Protein AF-A0A7J7IZM2-F1 (afdb_monomer_lite)

Sequence (343 aa):
MNVTTILCVTYLHIIPIYTHTYTLYPYIHIFTHYSHIYPYLHTIPITYTHLHTIPIHTHTYTLFLYIQVAGRLKEFRDLVKEVVRSACRTALLEAGFTPDDYFYSESPVNNTSETPGGASSYYMQDMDMDIYGEAPDKMTYTEQANKRAHCKRLTCFIRLADYLIVNTMHVLAVNSVSTLLNYLTEQLQNTPSLAEIQEYNKVVFEERKKLDEDELEELRLKEEEEKKQKEAEKAALGEEEEEVLKLPPMFITEFVLDTAQLSFQPDEEEFQDKIAEVIKQFQDAVLSVENLVPDEYFDAFTRPIINNKFEEKVCGDGPQLSIMFDDDRHLQKIIHNIRVIIH

Organism: Bugula neritina (NCBI:txid10212)

Foldseek 3Di:
DDDDDDDDYYDDDDDDDDDDDDDDDDDDDDDDDDDDDDDDDPPDPPDPPPVVPVVVVVVVVLVVVLVVLLVVLVVVLVVLLVVLVVVLQVLQVVLVHHFPQVVPPDDDDPDDDDDDDDDDPPPPDPDDDDPPDDDDPADDPVRLVSLVVSLVVSLVVLLVSLVVLLVVLLVQLLVVLLVVLVVLVVVVVLDDDPVVVVVVVVCVVVVCVVDDPVRNVVVVVVVVVVVVVVVVVCVVDPDDDPPVCPDPDPDDWDWDDDPVDIAIVVGLVVVLVVVVVSSVSSVVSSQSNAGPSVDPSCCSRQFNQHRNDTDDRPDDRHDHSVVVCVPPPSSVVSNVSVSVSSD

pLDDT: mean 70.86, std 24.18, range [23.89, 97.25]

Radius of gyration: 35.89 Å; chains: 1; bounding box: 86×72×109 Å

Structure (mmCIF, N/CA/C/O backbone):
data_AF-A0A7J7IZM2-F1
#
_entry.id   AF-A0A7J7IZM2-F1
#
loop_
_atom_site.group_PDB
_atom_site.id
_atom_site.type_symbol
_atom_site.label_atom_id
_atom_site.label_alt_id
_atom_site.label_comp_id
_atom_site.label_asym_id
_atom_site.label_entity_id
_atom_site.label_seq_id
_atom_site.pdbx_PDB_ins_code
_atom_site.Cartn_x
_atom_site.Cartn_y
_atom_site.Cartn_z
_atom_site.occupancy
_atom_site.B_iso_or_equiv
_atom_site.auth_seq_id
_atom_site.auth_comp_id
_atom_site.auth_asym_id
_atom_site.auth_atom_id
_atom_site.pdbx_PDB_model_num
ATOM 1 N N . MET A 1 1 ? -54.661 54.269 0.486 1.00 32.94 1 MET A N 1
ATOM 2 C CA . MET A 1 1 ? -54.101 55.581 0.864 1.00 32.94 1 MET A CA 1
ATOM 3 C C . MET A 1 1 ? -52.723 55.349 1.439 1.00 32.94 1 MET A C 1
ATOM 5 O O . MET A 1 1 ? -52.623 54.601 2.395 1.00 32.94 1 MET A O 1
ATOM 9 N N . ASN A 1 2 ? -51.730 55.937 0.770 1.00 23.89 2 ASN A N 1
ATOM 10 C CA . ASN A 1 2 ? -50.452 56.456 1.259 1.00 23.89 2 ASN A CA 1
ATOM 11 C C . ASN A 1 2 ? -49.702 55.682 2.362 1.00 23.89 2 ASN A C 1
ATOM 13 O O . ASN A 1 2 ? -50.179 55.593 3.483 1.00 23.89 2 ASN A O 1
ATOM 17 N N . VAL A 1 3 ? -48.567 55.051 2.012 1.00 27.78 3 VAL A N 1
ATOM 18 C CA . VAL A 1 3 ? -47.190 55.635 2.038 1.00 27.78 3 VAL A CA 1
ATOM 19 C C . VAL A 1 3 ? -46.642 55.487 3.467 1.00 27.78 3 VAL A C 1
ATOM 21 O O . VAL A 1 3 ? -47.288 55.892 4.421 1.00 27.78 3 VAL A O 1
ATOM 24 N N . THR A 1 4 ? -45.516 54.818 3.726 1.00 32.41 4 THR A N 1
ATOM 25 C CA . THR A 1 4 ? -44.156 55.339 3.488 1.00 32.41 4 THR A CA 1
ATOM 26 C C . THR A 1 4 ? -43.157 54.168 3.657 1.00 32.41 4 THR A C 1
ATOM 28 O O . THR A 1 4 ? -43.216 53.501 4.682 1.00 32.41 4 THR A O 1
ATOM 31 N N . THR A 1 5 ? -42.464 53.688 2.611 1.00 31.91 5 THR A N 1
ATOM 32 C CA . THR A 1 5 ? -41.084 54.052 2.169 1.00 31.91 5 THR A CA 1
ATOM 33 C C . THR A 1 5 ? -40.015 53.656 3.205 1.00 31.91 5 THR A C 1
ATOM 35 O O . THR A 1 5 ? -40.089 54.098 4.342 1.00 31.91 5 THR A O 1
ATOM 38 N N . ILE A 1 6 ? -39.029 52.799 2.904 1.00 34.06 6 ILE A N 1
ATOM 39 C CA . ILE A 1 6 ? -37.723 53.098 2.257 1.00 34.06 6 ILE A CA 1
ATOM 40 C C . ILE A 1 6 ? -37.044 51.715 2.024 1.00 34.06 6 ILE A C 1
ATOM 42 O O . ILE A 1 6 ? -37.021 50.912 2.950 1.00 34.06 6 ILE A O 1
ATOM 46 N N . LEU A 1 7 ? -36.764 51.267 0.780 1.00 28.66 7 LEU A N 1
ATOM 47 C CA . LEU A 1 7 ? -35.519 51.478 -0.013 1.00 28.66 7 LEU A CA 1
ATOM 48 C C . LEU A 1 7 ? -34.270 50.983 0.763 1.00 28.66 7 LEU A C 1
ATOM 50 O O . LEU A 1 7 ? -34.135 51.281 1.932 1.00 28.66 7 LEU A O 1
ATOM 54 N N . CYS A 1 8 ? -33.263 50.272 0.261 1.00 26.11 8 CYS A N 1
ATOM 55 C CA . CYS A 1 8 ? -32.698 50.051 -1.066 1.00 26.11 8 CYS A CA 1
ATOM 56 C C . CYS A 1 8 ? -31.508 49.070 -0.824 1.00 26.11 8 CYS A C 1
ATOM 58 O O . CYS A 1 8 ? -30.835 49.198 0.190 1.00 26.11 8 CYS A O 1
ATOM 60 N N . VAL A 1 9 ? -31.265 48.065 -1.674 1.00 27.55 9 VAL A N 1
ATOM 61 C CA . VAL A 1 9 ? -30.104 48.016 -2.603 1.00 27.55 9 VAL A CA 1
ATOM 62 C C . VAL A 1 9 ? -28.801 47.356 -2.076 1.00 27.55 9 VAL A C 1
ATOM 64 O O . VAL A 1 9 ? -28.087 47.883 -1.238 1.00 27.55 9 VAL A O 1
ATOM 67 N N . THR A 1 10 ? -28.518 46.200 -2.704 1.00 28.88 10 THR A N 1
ATOM 68 C CA . THR A 1 10 ? -27.248 45.729 -3.321 1.00 28.88 10 THR A CA 1
ATOM 69 C C . THR A 1 10 ? -26.113 45.025 -2.553 1.00 28.88 10 THR A C 1
ATOM 71 O O . THR A 1 10 ? -25.498 45.585 -1.660 1.00 28.88 10 THR A O 1
ATOM 74 N N . TYR A 1 11 ? -25.752 43.874 -3.154 1.00 26.12 11 TYR A N 1
ATOM 75 C CA . TYR A 1 11 ? -24.424 43.367 -3.573 1.00 26.12 11 TYR A CA 1
ATOM 76 C C . TYR A 1 11 ? -23.447 42.659 -2.604 1.00 26.12 11 TYR A C 1
ATOM 78 O O . TYR A 1 11 ? -22.911 43.245 -1.676 1.00 26.12 11 TYR A O 1
ATOM 86 N N . LEU A 1 12 ? -23.176 41.390 -2.976 1.00 26.22 12 LEU A N 1
ATOM 87 C CA . LEU A 1 12 ? -21.903 40.633 -3.058 1.00 26.22 12 LEU A CA 1
ATOM 88 C C . LEU A 1 12 ? -20.671 41.143 -2.271 1.00 26.22 12 LEU A C 1
ATOM 90 O O . LEU A 1 12 ? -20.151 42.203 -2.601 1.00 26.22 12 LEU A O 1
ATOM 94 N N . HIS A 1 13 ? -20.081 40.303 -1.399 1.00 24.72 13 HIS A N 1
ATOM 95 C CA . HIS A 1 13 ? -18.942 39.383 -1.672 1.00 24.72 13 HIS A CA 1
ATOM 96 C C . HIS A 1 13 ? -18.218 38.927 -0.364 1.00 24.72 13 HIS A C 1
ATOM 98 O O . HIS A 1 13 ? -17.858 39.758 0.457 1.00 24.72 13 HIS A O 1
ATOM 104 N N . ILE A 1 14 ? -17.885 37.621 -0.294 1.00 25.28 14 ILE A N 1
ATOM 105 C CA . ILE A 1 14 ? -16.637 36.997 0.240 1.00 25.28 14 ILE A CA 1
ATOM 106 C C . ILE A 1 14 ? -16.433 36.704 1.759 1.00 25.28 14 ILE A C 1
ATOM 108 O O . ILE A 1 14 ? -16.256 37.593 2.580 1.00 25.28 14 ILE A O 1
ATOM 112 N N . ILE A 1 15 ? -16.256 35.385 2.001 1.00 24.78 15 ILE A N 1
ATOM 113 C CA . ILE A 1 15 ? -15.395 34.639 2.961 1.00 24.78 15 ILE A CA 1
ATOM 114 C C . ILE A 1 15 ? -15.991 34.138 4.301 1.00 24.78 15 ILE A C 1
ATOM 116 O O . ILE A 1 15 ? -16.799 34.822 4.921 1.00 24.78 15 ILE A O 1
ATOM 120 N N . PRO A 1 16 ? -15.649 32.884 4.702 1.00 36.50 16 PRO A N 1
ATOM 121 C CA . PRO A 1 16 ? -16.459 32.008 5.543 1.00 36.50 16 PRO A CA 1
ATOM 122 C C . PRO A 1 16 ? -15.988 32.012 6.996 1.00 36.50 16 PRO A C 1
ATOM 124 O O . PRO A 1 16 ? -14.790 32.063 7.265 1.00 36.50 16 PRO A O 1
ATOM 127 N N . ILE A 1 17 ? -16.915 31.884 7.943 1.00 24.88 17 ILE A N 1
ATOM 128 C CA . ILE A 1 17 ? -16.572 31.650 9.346 1.00 24.88 17 ILE A CA 1
ATOM 129 C C . ILE A 1 17 ? -17.589 30.675 9.936 1.00 24.88 17 ILE A C 1
ATOM 131 O O . ILE A 1 17 ? -18.794 30.900 9.869 1.00 24.88 17 ILE A O 1
ATOM 135 N N . TYR A 1 18 ? -17.044 29.577 10.464 1.00 30.75 18 TYR A N 1
ATOM 136 C CA . TYR A 1 18 ? -17.567 28.722 11.527 1.00 30.75 18 TYR A CA 1
ATOM 137 C C . TYR A 1 18 ? -18.833 29.244 12.221 1.00 30.75 18 TYR A C 1
ATOM 139 O O . TYR A 1 18 ? -18.812 30.302 12.848 1.00 30.75 18 TYR A O 1
ATOM 147 N N . THR A 1 19 ? -19.899 28.443 12.224 1.00 26.64 19 THR A N 1
ATOM 148 C CA . THR A 1 19 ? -21.069 28.699 13.073 1.00 26.64 19 THR A CA 1
ATOM 149 C C . THR A 1 19 ? -21.409 27.484 13.921 1.00 26.64 19 THR A C 1
ATOM 151 O O . THR A 1 19 ? -22.013 26.519 13.456 1.00 26.64 19 THR A O 1
ATOM 154 N N . HIS A 1 20 ? -21.030 27.600 15.195 1.00 29.73 20 HIS A N 1
ATOM 155 C CA . HIS A 1 20 ? -21.716 27.038 16.355 1.00 29.73 20 HIS A CA 1
ATOM 156 C C . HIS A 1 20 ? -23.238 27.178 16.181 1.00 29.73 20 HIS A C 1
ATOM 158 O O . HIS A 1 20 ? -23.732 28.289 15.982 1.00 29.73 20 HIS A O 1
ATOM 164 N N . THR A 1 21 ? -23.992 26.087 16.281 1.00 28.41 21 THR A N 1
ATOM 165 C CA . THR A 1 21 ? -25.460 26.132 16.290 1.00 28.41 21 THR A CA 1
ATOM 166 C C . THR A 1 21 ? -25.979 25.886 17.704 1.00 28.41 21 THR A C 1
ATOM 168 O O . THR A 1 21 ? -26.150 24.761 18.154 1.00 28.41 21 THR A O 1
ATOM 171 N N . TYR A 1 22 ? -26.247 26.984 18.414 1.00 32.47 22 TYR A N 1
ATOM 172 C CA . TYR A 1 22 ? -27.288 27.025 19.441 1.00 32.47 22 TYR A CA 1
ATOM 173 C C . TYR A 1 22 ? -28.640 27.082 18.722 1.00 32.47 22 TYR A C 1
ATOM 175 O O . TYR A 1 22 ? -28.839 27.964 17.888 1.00 32.47 22 TYR A O 1
ATOM 183 N N . THR A 1 23 ? -29.588 26.199 19.048 1.00 29.80 23 THR A N 1
ATOM 184 C C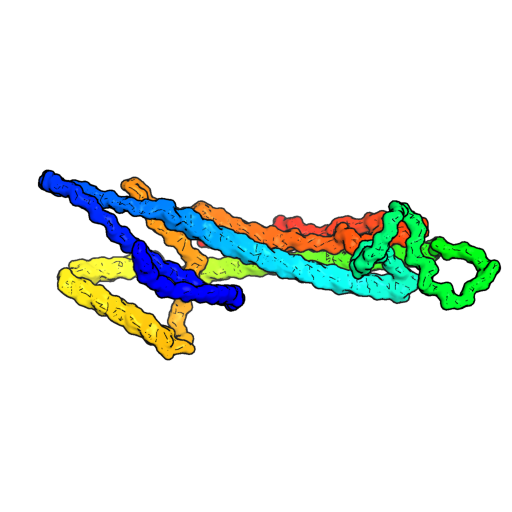A . THR A 1 23 ? -30.993 26.397 18.656 1.00 29.80 23 THR A CA 1
ATOM 185 C C . THR A 1 23 ? -31.940 26.174 19.835 1.00 29.80 23 THR A C 1
ATOM 187 O O . THR A 1 23 ? -31.991 25.114 20.450 1.00 29.80 23 THR A O 1
ATOM 190 N N . LEU A 1 24 ? -32.649 27.260 20.149 1.00 28.38 24 LEU A N 1
ATOM 191 C CA . LEU A 1 24 ? -33.770 27.408 21.073 1.00 28.38 24 LEU A CA 1
ATOM 192 C C . LEU A 1 24 ? -35.039 26.750 20.499 1.00 28.38 24 LEU A C 1
ATOM 194 O O . LEU A 1 24 ? -35.328 26.916 19.315 1.00 28.38 24 LEU A O 1
ATOM 198 N N . TYR A 1 25 ? -35.836 26.091 21.345 1.00 28.95 25 TYR A N 1
ATOM 199 C CA . TYR A 1 25 ? -37.168 25.569 21.001 1.00 28.95 25 TYR A CA 1
ATOM 200 C C . TYR A 1 25 ? -38.293 26.542 21.422 1.00 28.95 25 TYR A C 1
ATOM 202 O O . TYR A 1 25 ? -38.251 27.052 22.545 1.00 28.95 25 TYR A O 1
ATOM 210 N N . PRO A 1 26 ? -39.329 26.780 20.587 1.00 32.28 26 PRO A N 1
ATOM 211 C CA . PRO A 1 26 ? -40.528 27.515 20.983 1.00 32.28 26 PRO A CA 1
ATOM 212 C C . PRO A 1 26 ? -41.604 26.589 21.586 1.00 32.28 26 PRO A C 1
ATOM 214 O O . PRO A 1 26 ? -41.864 25.492 21.094 1.00 32.28 26 PRO A O 1
ATOM 217 N N . TYR A 1 27 ? -42.256 27.074 22.645 1.00 25.67 27 TYR A N 1
ATOM 218 C CA . TYR A 1 27 ? -43.413 26.478 23.321 1.00 25.67 27 TYR A CA 1
ATOM 219 C C . TYR A 1 27 ? -44.666 26.443 22.423 1.00 25.67 27 TYR A C 1
ATOM 221 O O . TYR A 1 27 ? -45.038 27.465 21.845 1.00 25.67 27 TYR A O 1
ATOM 229 N N . ILE A 1 28 ? -45.391 25.316 22.406 1.00 27.14 28 ILE A N 1
ATOM 230 C CA . ILE A 1 28 ? -46.800 25.242 21.977 1.00 27.14 28 ILE A CA 1
ATOM 231 C C . ILE A 1 28 ? -47.642 24.748 23.157 1.00 27.14 28 ILE A C 1
ATOM 233 O O . ILE A 1 28 ? -47.421 23.671 23.704 1.00 27.14 28 ILE A O 1
ATOM 237 N N . HIS A 1 29 ? -48.605 25.580 23.545 1.00 27.50 29 HIS A N 1
ATOM 238 C CA . HIS A 1 29 ? -49.563 25.374 24.626 1.00 27.50 29 HIS A CA 1
ATOM 239 C C . HIS A 1 29 ? -50.787 24.615 24.083 1.00 27.50 29 HIS A C 1
ATOM 241 O O . HIS A 1 29 ? -51.414 25.088 23.136 1.00 27.50 29 HIS A O 1
ATOM 247 N N . ILE A 1 30 ? -51.181 23.493 24.696 1.00 25.16 30 ILE A N 1
ATOM 248 C CA . ILE A 1 30 ? -52.516 22.902 24.495 1.00 25.16 30 ILE A CA 1
ATOM 249 C C . ILE A 1 30 ? -53.171 22.693 25.861 1.00 25.16 30 ILE A C 1
ATOM 251 O O . ILE A 1 30 ? -52.602 22.099 26.771 1.00 25.16 30 ILE A O 1
ATOM 255 N N . PHE A 1 31 ? -54.368 23.258 25.986 1.00 25.16 31 PHE A N 1
ATOM 256 C CA . PHE A 1 31 ? -55.239 23.257 27.154 1.00 25.16 31 PHE A CA 1
ATOM 257 C C . PHE A 1 31 ? -56.236 22.096 27.019 1.00 25.16 31 PHE A C 1
ATOM 259 O O . PHE A 1 31 ? -57.011 22.095 26.066 1.00 25.16 31 PHE A O 1
ATOM 266 N N . THR A 1 32 ? -56.290 21.165 27.977 1.00 26.70 32 THR A N 1
ATOM 267 C CA . THR A 1 32 ? -57.487 20.337 28.223 1.00 26.70 32 THR A CA 1
ATOM 268 C C . THR A 1 32 ? -57.665 20.059 29.715 1.00 26.70 32 THR A C 1
ATOM 270 O O . THR A 1 32 ? -56.715 19.796 30.445 1.00 26.70 32 THR A O 1
ATOM 273 N N . HIS A 1 33 ? -58.918 20.175 30.143 1.00 25.33 33 HIS A N 1
ATOM 274 C CA . HIS A 1 33 ? -59.428 20.270 31.507 1.00 25.33 33 HIS A CA 1
ATOM 275 C C . HIS A 1 33 ? -59.560 18.888 32.197 1.00 25.33 33 HIS A C 1
ATOM 277 O O . HIS A 1 33 ? -60.082 17.961 31.592 1.00 25.33 33 HIS A O 1
ATOM 283 N N . TYR A 1 34 ? -59.198 18.828 33.487 1.00 25.80 34 TYR A N 1
ATOM 284 C CA . TYR A 1 34 ? -59.771 18.006 34.579 1.00 25.80 34 TYR A CA 1
ATOM 285 C C . TYR A 1 34 ? -59.810 16.455 34.502 1.00 25.80 34 TYR A C 1
ATOM 287 O O . TYR A 1 34 ? -60.679 15.879 33.854 1.00 25.80 34 TYR A O 1
ATOM 295 N N . SER A 1 35 ? -59.038 15.793 35.384 1.00 24.81 35 SER A N 1
ATOM 296 C CA . SER A 1 35 ? -59.505 15.026 36.579 1.00 24.81 35 SER A CA 1
ATOM 297 C C . SER A 1 35 ? -58.632 13.793 36.886 1.00 24.81 35 SER A C 1
ATOM 299 O O . SER A 1 35 ? -58.631 12.836 36.127 1.00 24.81 35 SER A O 1
ATOM 301 N N . HIS A 1 36 ? -57.949 13.836 38.039 1.00 29.25 36 HIS A N 1
ATOM 302 C CA . HIS A 1 36 ? -57.545 12.738 38.940 1.00 29.25 36 HIS A CA 1
ATOM 303 C C . HIS A 1 36 ? -57.239 11.328 38.379 1.00 29.25 36 HIS A C 1
ATOM 305 O O . HIS A 1 36 ? -58.153 10.606 37.999 1.00 29.25 36 HIS A O 1
ATOM 311 N N . ILE A 1 37 ? -55.976 10.891 38.535 1.00 27.28 37 ILE A N 1
ATOM 312 C CA . ILE A 1 37 ? -55.497 9.685 39.266 1.00 27.28 37 ILE A CA 1
ATOM 313 C C . ILE A 1 37 ? -54.040 9.396 38.827 1.00 27.28 37 ILE A C 1
ATOM 315 O O . ILE A 1 37 ? -53.774 9.097 37.669 1.00 27.28 37 ILE A O 1
ATOM 319 N N . TYR A 1 38 ? -53.088 9.501 39.763 1.00 27.34 38 TYR A N 1
ATOM 320 C CA . TYR A 1 38 ? -51.755 8.871 39.681 1.00 27.34 38 TYR A CA 1
ATOM 321 C C . TYR A 1 38 ? -51.926 7.335 39.776 1.00 27.34 38 TYR A C 1
ATOM 323 O O . TYR A 1 38 ? -52.845 6.931 40.490 1.00 27.34 38 TYR A O 1
ATOM 331 N N . PRO A 1 39 ? -51.059 6.465 39.199 1.00 37.75 39 PRO A N 1
ATOM 332 C CA . PRO A 1 39 ? -49.606 6.630 39.307 1.00 37.75 39 PRO A CA 1
ATOM 333 C C . PRO A 1 39 ? -48.728 6.067 38.149 1.00 37.75 39 PRO A C 1
ATOM 335 O O . PRO A 1 39 ? -49.183 5.324 37.293 1.00 37.75 39 PRO A O 1
ATOM 338 N N . TYR A 1 40 ? -47.438 6.431 38.169 1.00 32.31 40 TYR A N 1
ATOM 339 C CA . TYR A 1 40 ? -46.284 5.765 37.531 1.00 32.31 40 TYR A CA 1
ATOM 340 C C . TYR A 1 40 ? -46.422 5.210 36.097 1.00 32.31 40 TYR A C 1
ATOM 342 O O . TYR A 1 40 ? -46.708 4.034 35.905 1.00 32.31 40 TYR A O 1
ATOM 350 N N . LEU A 1 41 ? -46.017 6.009 35.105 1.00 25.84 41 LEU A N 1
ATOM 351 C CA . LEU A 1 41 ? -45.196 5.529 33.983 1.00 25.84 41 LEU A CA 1
ATOM 352 C C . LEU A 1 41 ? -44.519 6.741 33.328 1.00 25.84 41 LEU A C 1
ATOM 354 O O . LEU A 1 41 ? -45.086 7.409 32.462 1.00 25.84 41 LEU A O 1
ATOM 358 N N . HIS A 1 42 ? -43.314 7.080 33.790 1.00 26.58 42 HIS A N 1
ATOM 359 C CA . HIS A 1 42 ? -42.485 8.061 33.099 1.00 26.58 42 HIS A CA 1
ATOM 360 C C . HIS A 1 42 ? -41.935 7.381 31.843 1.00 26.58 42 HIS A C 1
ATOM 362 O O . HIS A 1 42 ? -40.858 6.795 31.840 1.00 26.58 42 HIS A O 1
ATOM 368 N N . THR A 1 43 ? -42.741 7.393 30.787 1.00 29.52 43 THR A N 1
ATOM 369 C CA . THR A 1 43 ? -42.329 6.987 29.446 1.00 29.52 43 THR A CA 1
ATOM 370 C C . THR A 1 43 ? -41.312 8.024 28.981 1.00 29.52 43 THR A C 1
ATOM 372 O O . THR A 1 43 ? -41.684 9.129 28.593 1.00 29.52 43 THR A O 1
ATOM 375 N N . ILE A 1 44 ? -40.022 7.717 29.118 1.00 29.03 44 ILE A N 1
ATOM 376 C CA . ILE A 1 44 ? -38.940 8.498 28.518 1.00 29.03 44 ILE A CA 1
ATOM 377 C C . ILE A 1 44 ? -38.960 8.162 27.021 1.00 29.03 44 ILE A C 1
ATOM 379 O O . ILE A 1 44 ? -38.732 7.003 26.671 1.00 29.03 44 ILE A O 1
ATOM 383 N N . PRO A 1 45 ? -39.238 9.117 26.117 1.00 31.23 45 PRO A N 1
ATOM 384 C CA . PRO A 1 45 ? -38.969 8.903 24.710 1.00 31.23 45 PRO A CA 1
ATOM 385 C C . PRO A 1 45 ? -37.453 9.019 24.548 1.00 31.23 45 PRO A C 1
ATOM 387 O O . PRO A 1 45 ? -36.909 10.119 24.474 1.00 31.23 45 PRO A O 1
ATOM 390 N N . ILE A 1 46 ? -36.757 7.881 24.567 1.00 35.62 46 ILE A N 1
ATOM 391 C CA . ILE A 1 46 ? -35.344 7.838 24.199 1.00 35.62 46 ILE A CA 1
ATOM 392 C C . ILE A 1 46 ? -35.275 8.265 22.736 1.00 35.62 46 ILE A C 1
ATOM 394 O O . ILE A 1 46 ? -35.857 7.658 21.837 1.00 35.62 46 ILE A O 1
ATOM 398 N N . THR A 1 47 ? -34.598 9.382 22.536 1.00 35.78 47 THR A N 1
ATOM 399 C CA . THR A 1 47 ? -34.230 9.985 21.266 1.00 35.78 47 THR A CA 1
ATOM 400 C C . THR A 1 47 ? -33.506 8.969 20.384 1.00 35.78 47 THR A C 1
ATOM 402 O O . THR A 1 47 ? -32.287 8.831 20.440 1.00 35.78 47 THR A O 1
ATOM 405 N N . TYR A 1 48 ? -34.260 8.290 19.521 1.00 37.34 48 TYR A N 1
ATOM 406 C CA . TYR A 1 48 ? -33.765 7.334 18.520 1.00 37.34 48 TYR A CA 1
ATOM 407 C C . TYR A 1 48 ? -32.910 7.991 17.411 1.00 37.34 48 TYR A C 1
ATOM 409 O O . TYR A 1 48 ? -32.463 7.342 16.473 1.00 37.34 48 TYR A O 1
ATOM 417 N N . THR A 1 49 ? -32.663 9.300 17.490 1.00 38.16 49 THR A N 1
ATOM 418 C CA . THR A 1 49 ? -31.982 10.084 16.450 1.00 38.16 49 THR A CA 1
ATOM 419 C C . THR A 1 49 ? -30.503 10.358 16.736 1.00 38.16 49 THR A C 1
ATOM 421 O O . THR A 1 49 ? -29.809 10.850 15.851 1.00 38.16 49 THR A O 1
ATOM 424 N N . HIS A 1 50 ? -29.990 10.036 17.931 1.00 35.12 50 HIS A N 1
ATOM 425 C CA . HIS A 1 50 ? -28.573 10.262 18.268 1.00 35.12 50 HIS A CA 1
ATOM 426 C C . HIS A 1 50 ? -27.679 9.034 17.995 1.00 35.12 50 HIS A C 1
ATOM 428 O O . HIS A 1 50 ? -26.498 9.191 17.691 1.00 35.12 50 HIS A O 1
ATOM 434 N N . LEU A 1 51 ? -28.261 7.827 17.999 1.00 42.41 51 LEU A N 1
ATOM 435 C CA . LEU A 1 51 ? -27.554 6.554 17.790 1.00 42.41 51 LEU A CA 1
ATOM 436 C C . LEU A 1 51 ? -27.067 6.330 16.357 1.00 42.41 51 LEU A C 1
ATOM 438 O O . LEU A 1 51 ? -26.074 5.647 16.162 1.00 42.41 51 LEU A O 1
ATOM 442 N N . HIS A 1 52 ? -27.724 6.904 15.348 1.00 36.31 52 HIS A N 1
ATOM 443 C CA . HIS A 1 52 ? -27.283 6.724 13.961 1.00 36.31 52 HIS A CA 1
ATOM 444 C C . HIS A 1 52 ? -26.181 7.706 13.546 1.00 36.31 52 HIS A C 1
ATOM 446 O O . HIS A 1 52 ? -25.461 7.438 12.593 1.00 36.31 52 HIS A O 1
ATOM 452 N N . THR A 1 53 ? -26.016 8.826 14.253 1.00 33.47 53 THR A N 1
ATOM 453 C CA . THR A 1 53 ? -25.116 9.914 13.832 1.00 33.47 53 THR A CA 1
ATOM 454 C C . THR A 1 53 ? -23.678 9.715 14.329 1.00 33.47 53 THR A C 1
ATOM 456 O O . THR A 1 53 ? -22.734 10.036 13.610 1.00 33.47 53 THR A O 1
ATOM 459 N N . ILE A 1 54 ? -23.490 9.123 15.513 1.00 42.94 54 ILE A N 1
ATOM 460 C CA . ILE A 1 54 ? -22.168 8.822 16.096 1.00 42.94 54 ILE A CA 1
ATOM 461 C C . ILE A 1 54 ? -21.397 7.718 15.334 1.00 42.94 54 ILE A C 1
ATOM 463 O O . ILE A 1 54 ? -20.240 7.970 14.986 1.00 42.94 54 ILE A O 1
ATOM 467 N N . PRO A 1 55 ? -21.977 6.542 14.997 1.00 43.69 55 PRO A N 1
ATOM 468 C CA . PRO A 1 55 ? -21.239 5.483 14.299 1.00 43.69 55 PRO A CA 1
ATOM 469 C C . PRO A 1 55 ? -20.838 5.890 12.877 1.00 43.69 55 PRO A C 1
ATOM 471 O O . PRO A 1 55 ? -19.781 5.490 12.388 1.00 43.69 55 PRO A O 1
ATOM 474 N N . ILE A 1 56 ? -21.637 6.743 12.224 1.00 42.06 56 ILE A N 1
ATOM 475 C CA . ILE A 1 56 ? -21.287 7.317 10.920 1.00 42.06 56 ILE A CA 1
ATOM 476 C C . ILE A 1 56 ? -20.066 8.225 11.068 1.00 42.06 56 ILE A C 1
ATOM 478 O O . ILE A 1 56 ? -19.148 8.136 10.264 1.00 42.06 56 ILE A O 1
ATOM 482 N N . HIS A 1 57 ? -20.006 9.048 12.116 1.00 47.62 57 HIS A N 1
ATOM 483 C CA . HIS A 1 57 ? -18.910 9.989 12.327 1.00 47.62 57 HIS A CA 1
ATOM 484 C C . HIS A 1 57 ? -17.569 9.271 12.576 1.00 47.62 57 HIS A C 1
ATOM 486 O O . HIS A 1 57 ? -16.561 9.600 11.946 1.00 47.62 57 HIS A O 1
ATOM 492 N N . THR A 1 58 ? -17.556 8.216 13.401 1.00 50.25 58 THR A N 1
ATOM 493 C CA . THR A 1 58 ? -16.349 7.403 13.640 1.00 50.25 58 THR A CA 1
ATOM 494 C C . THR A 1 58 ? -15.889 6.665 12.385 1.00 50.25 58 THR A C 1
ATOM 496 O O . THR A 1 58 ? -14.698 6.675 12.086 1.00 50.25 58 THR A O 1
ATOM 499 N N . HIS A 1 59 ? -16.822 6.104 11.604 1.00 53.62 59 HIS A N 1
ATOM 500 C CA . HIS A 1 59 ? -16.508 5.411 10.352 1.00 53.62 59 HIS A CA 1
ATOM 501 C C . HIS A 1 59 ? -16.050 6.379 9.246 1.00 53.62 59 HIS A C 1
ATOM 503 O O . HIS A 1 59 ? -15.196 6.043 8.423 1.00 53.62 59 HIS A O 1
ATOM 509 N N . THR A 1 60 ? -16.586 7.604 9.217 1.00 56.78 60 THR A N 1
ATOM 510 C CA . THR A 1 60 ? -16.121 8.642 8.287 1.00 56.78 60 THR A CA 1
ATOM 511 C C . THR A 1 60 ? -14.712 9.114 8.616 1.00 56.78 60 THR A C 1
ATOM 513 O O . THR A 1 60 ? -13.951 9.390 7.693 1.00 56.78 60 THR A O 1
ATOM 516 N N . TYR A 1 61 ? -14.326 9.159 9.896 1.00 61.00 61 TYR A N 1
ATOM 517 C CA . TYR A 1 61 ? -12.971 9.542 10.287 1.00 61.00 61 TYR A CA 1
ATOM 518 C C . TYR A 1 61 ? -11.931 8.473 9.972 1.00 61.00 61 TYR A C 1
ATOM 520 O O . TYR A 1 61 ? -10.882 8.812 9.426 1.00 61.00 61 TYR A O 1
ATOM 528 N N . THR A 1 62 ? -12.207 7.199 10.259 1.00 62.72 62 THR A N 1
ATOM 529 C CA . THR A 1 62 ? -11.308 6.097 9.878 1.00 62.72 62 THR A CA 1
ATOM 530 C C . THR A 1 62 ? -11.145 6.018 8.363 1.00 62.72 62 THR A C 1
ATOM 532 O O . THR A 1 62 ? -10.018 5.958 7.873 1.00 62.72 62 THR A O 1
ATOM 535 N N . LEU A 1 63 ? -12.240 6.146 7.606 1.00 65.56 63 LEU A N 1
ATOM 536 C CA . LEU A 1 63 ? -12.189 6.187 6.143 1.00 65.56 63 LEU A CA 1
ATOM 537 C C . LEU A 1 63 ? -11.410 7.404 5.616 1.00 65.56 63 LEU A C 1
ATOM 539 O O . LEU A 1 63 ? -10.623 7.279 4.679 1.00 65.56 63 LEU A O 1
ATOM 543 N N . PHE A 1 64 ? -11.599 8.581 6.215 1.00 72.12 64 PHE A N 1
ATOM 544 C CA . PHE A 1 64 ? -10.871 9.792 5.835 1.00 72.12 64 PHE A CA 1
ATOM 545 C C . PHE A 1 64 ? -9.362 9.649 6.071 1.00 72.12 64 PHE A C 1
ATOM 547 O O . PHE A 1 64 ? -8.570 9.966 5.181 1.00 72.12 64 PHE A O 1
ATOM 554 N N . LEU A 1 65 ? -8.960 9.124 7.233 1.00 72.31 65 LEU A N 1
ATOM 555 C CA . LEU A 1 65 ? -7.554 8.867 7.549 1.00 72.31 65 LEU A CA 1
ATOM 556 C C . LEU A 1 65 ? -6.942 7.837 6.594 1.00 72.31 65 LEU A C 1
ATOM 558 O O . LEU A 1 65 ? -5.839 8.057 6.095 1.00 72.31 65 LEU A O 1
ATOM 562 N N . TYR A 1 66 ? -7.672 6.765 6.277 1.00 77.25 66 TYR A N 1
ATOM 563 C CA . TYR A 1 66 ? -7.247 5.777 5.286 1.00 77.25 66 TYR A CA 1
ATOM 564 C C . TYR A 1 66 ? -6.984 6.420 3.917 1.00 77.25 66 TYR A C 1
ATOM 566 O O . TYR A 1 66 ? -5.907 6.246 3.346 1.00 77.25 66 TYR A O 1
ATOM 574 N N . ILE A 1 67 ? -7.926 7.226 3.412 1.00 79.00 67 ILE A N 1
ATOM 575 C CA . ILE A 1 67 ? -7.785 7.929 2.126 1.00 79.00 67 ILE A CA 1
ATOM 576 C C . ILE A 1 67 ? -6.578 8.872 2.150 1.00 79.00 67 ILE A C 1
ATOM 578 O O . ILE A 1 67 ? -5.821 8.934 1.180 1.00 79.00 67 ILE A O 1
ATOM 582 N N . GLN A 1 68 ? -6.371 9.590 3.254 1.00 85.38 68 GLN A N 1
ATOM 583 C CA . GLN A 1 68 ? -5.236 10.492 3.405 1.00 85.38 68 GLN A CA 1
ATOM 584 C C . GLN A 1 68 ? -3.901 9.736 3.348 1.00 85.38 68 GLN A C 1
ATOM 586 O O . GLN A 1 68 ? -2.991 10.160 2.633 1.00 85.38 68 GLN A O 1
ATOM 591 N N . VAL A 1 69 ? -3.777 8.618 4.069 1.00 87.81 69 VAL A N 1
ATOM 592 C CA . VAL A 1 69 ? -2.557 7.796 4.076 1.00 87.81 69 VAL A CA 1
ATOM 593 C C . VAL A 1 69 ? -2.313 7.174 2.703 1.00 87.81 69 VAL A C 1
ATOM 595 O O . VAL A 1 69 ? -1.210 7.301 2.173 1.00 87.81 69 VAL A O 1
ATOM 598 N N . ALA A 1 70 ? -3.336 6.586 2.080 1.00 88.88 70 ALA A N 1
ATOM 599 C CA . ALA A 1 70 ? -3.238 6.040 0.727 1.00 88.88 70 ALA A CA 1
ATOM 600 C C . ALA A 1 70 ? -2.817 7.115 -0.294 1.00 88.88 70 ALA A C 1
ATOM 602 O O . ALA A 1 70 ? -1.980 6.863 -1.160 1.00 88.88 70 ALA A O 1
ATOM 603 N N . GLY A 1 71 ? -3.317 8.348 -0.149 1.00 90.06 71 GLY A N 1
ATOM 604 C CA . GLY A 1 71 ? -2.887 9.496 -0.949 1.00 90.06 71 GLY A CA 1
ATOM 605 C C . GLY A 1 71 ? -1.393 9.800 -0.806 1.00 90.06 71 GLY A C 1
ATOM 606 O O . GLY A 1 71 ? -0.700 9.961 -1.808 1.00 90.06 71 GLY A O 1
ATOM 607 N N . ARG A 1 72 ? -0.861 9.799 0.423 1.00 93.75 72 ARG A N 1
ATOM 608 C CA . ARG A 1 72 ? 0.579 9.996 0.677 1.00 93.75 72 ARG A CA 1
ATOM 609 C C . ARG A 1 72 ? 1.441 8.863 0.129 1.00 93.75 72 ARG A C 1
ATOM 611 O O . ARG A 1 72 ? 2.530 9.116 -0.379 1.00 93.75 72 ARG A O 1
ATOM 618 N N . LEU A 1 73 ? 0.966 7.624 0.213 1.00 94.62 73 LEU A N 1
ATOM 619 C CA . LEU A 1 73 ? 1.660 6.470 -0.361 1.00 94.62 73 LEU A CA 1
ATOM 620 C C . LEU A 1 73 ? 1.682 6.524 -1.892 1.00 94.62 73 LEU A C 1
ATOM 622 O O . LEU A 1 73 ? 2.692 6.180 -2.508 1.00 94.62 73 LEU A O 1
ATOM 626 N N . LYS A 1 74 ? 0.612 7.034 -2.508 1.00 93.81 74 LYS A N 1
ATOM 627 C CA . LYS A 1 74 ? 0.582 7.316 -3.943 1.00 93.81 74 LYS A CA 1
ATOM 628 C C . LYS A 1 74 ? 1.582 8.409 -4.329 1.00 93.81 74 LYS A C 1
ATOM 630 O O . LYS A 1 74 ? 2.371 8.190 -5.241 1.00 93.81 74 LYS A O 1
ATOM 635 N N . GLU A 1 75 ? 1.611 9.531 -3.603 1.00 95.50 75 GLU A N 1
ATOM 636 C CA . GLU A 1 75 ? 2.620 10.590 -3.795 1.00 95.50 75 GLU A CA 1
ATOM 637 C C . GLU A 1 75 ? 4.047 10.025 -3.689 1.00 95.50 75 GLU A C 1
ATOM 639 O O . GLU A 1 75 ? 4.899 10.309 -4.530 1.00 95.50 75 GLU A O 1
ATOM 644 N N . PHE A 1 76 ? 4.303 9.176 -2.688 1.00 96.50 76 PHE A N 1
ATOM 645 C CA . PHE A 1 76 ? 5.576 8.472 -2.541 1.00 96.50 76 PHE A CA 1
ATOM 646 C C . PHE A 1 76 ? 5.907 7.626 -3.778 1.00 96.50 76 PHE A C 1
ATOM 648 O O . PHE A 1 76 ? 7.013 7.737 -4.311 1.00 96.50 76 PHE A O 1
ATOM 655 N N . ARG A 1 77 ? 4.960 6.818 -4.270 1.00 95.56 77 ARG A N 1
ATOM 656 C CA . ARG A 1 77 ? 5.157 5.998 -5.474 1.00 95.56 77 ARG A CA 1
ATOM 657 C C . ARG A 1 77 ? 5.474 6.860 -6.693 1.00 95.56 77 ARG A C 1
ATOM 659 O O . ARG A 1 77 ? 6.404 6.534 -7.427 1.00 95.56 77 ARG A O 1
ATOM 666 N N . ASP A 1 78 ? 4.747 7.953 -6.896 1.00 95.38 78 ASP A N 1
ATOM 667 C CA . ASP A 1 78 ? 4.941 8.853 -8.036 1.00 95.38 78 ASP A CA 1
ATOM 668 C C . ASP A 1 78 ? 6.321 9.537 -7.997 1.00 95.38 78 ASP A C 1
ATOM 670 O O . ASP A 1 78 ? 6.995 9.645 -9.024 1.00 95.38 78 ASP A O 1
ATOM 674 N N . LEU A 1 79 ? 6.812 9.898 -6.807 1.00 96.94 79 LEU A N 1
ATOM 675 C CA . LEU A 1 79 ? 8.180 10.396 -6.635 1.00 96.94 79 LEU A CA 1
ATOM 676 C C . LEU A 1 79 ? 9.226 9.335 -6.994 1.00 96.94 79 LEU A C 1
ATOM 678 O O . LEU A 1 79 ? 10.182 9.627 -7.716 1.00 96.94 79 LEU A O 1
ATOM 682 N N . VAL A 1 80 ? 9.052 8.094 -6.526 1.00 96.69 80 VAL A N 1
ATOM 683 C CA . VAL A 1 80 ? 9.971 7.000 -6.875 1.00 96.69 80 VAL A CA 1
ATOM 684 C C . VAL A 1 80 ? 9.930 6.723 -8.379 1.00 96.69 80 VAL A C 1
ATOM 686 O O . VAL A 1 80 ? 10.986 6.537 -8.987 1.00 96.69 80 VAL A O 1
ATOM 689 N N . LYS A 1 81 ? 8.744 6.764 -9.002 1.00 95.06 81 LYS A N 1
ATOM 690 C CA . LYS A 1 81 ? 8.585 6.615 -10.454 1.00 95.06 81 LYS A CA 1
ATOM 691 C C . LYS A 1 81 ? 9.451 7.603 -11.218 1.00 95.06 81 LYS A C 1
ATOM 693 O O . LYS A 1 81 ? 10.168 7.200 -12.135 1.00 95.06 81 LYS A O 1
ATOM 698 N N . GLU A 1 82 ? 9.401 8.870 -10.828 1.00 95.12 82 GLU A N 1
ATOM 699 C CA . GLU A 1 82 ? 10.143 9.922 -11.511 1.00 95.12 82 GLU A CA 1
ATOM 700 C C . GLU A 1 82 ? 11.657 9.777 -11.320 1.00 95.12 82 GLU A C 1
ATOM 702 O O . GLU A 1 82 ? 12.418 9.841 -12.287 1.00 95.12 82 GLU A O 1
ATOM 707 N N . VAL A 1 83 ? 12.105 9.468 -10.100 1.00 97.19 83 VAL A N 1
ATOM 708 C CA . VAL A 1 83 ? 13.529 9.233 -9.810 1.00 97.19 83 VAL A CA 1
ATOM 709 C C . VAL A 1 83 ? 14.073 8.048 -10.613 1.00 97.19 83 VAL A C 1
ATOM 711 O O . VAL A 1 83 ? 15.114 8.162 -11.266 1.00 97.19 83 VAL A O 1
ATOM 714 N N . VAL A 1 84 ? 13.367 6.911 -10.603 1.00 97.25 84 VAL A N 1
ATOM 715 C CA . VAL A 1 84 ? 13.791 5.697 -11.317 1.00 97.25 84 VAL A CA 1
ATOM 716 C C . VAL A 1 84 ? 13.780 5.930 -12.826 1.00 97.25 84 VAL A C 1
ATOM 718 O O . VAL A 1 84 ? 14.722 5.521 -13.510 1.00 97.25 84 VAL A O 1
ATOM 721 N N . ARG A 1 85 ? 12.765 6.622 -13.359 1.00 93.94 85 ARG A N 1
ATOM 722 C CA . ARG A 1 85 ? 12.704 6.958 -14.785 1.00 93.94 85 ARG A CA 1
ATOM 723 C C . ARG A 1 85 ? 13.847 7.867 -15.195 1.00 93.94 85 ARG A C 1
ATOM 725 O O . ARG A 1 85 ? 14.515 7.564 -16.179 1.00 93.94 85 ARG A O 1
ATOM 732 N N . SER A 1 86 ? 14.066 8.960 -14.472 1.00 94.88 86 SER A N 1
ATOM 733 C CA . SER A 1 86 ? 15.119 9.928 -14.781 1.00 94.88 86 SER A CA 1
ATOM 734 C C . SER A 1 86 ? 16.495 9.256 -14.807 1.00 94.88 86 SER A C 1
ATOM 736 O O . SER A 1 86 ? 17.264 9.432 -15.758 1.00 94.88 86 SER A O 1
ATOM 738 N N . ALA A 1 87 ? 16.763 8.371 -13.841 1.00 96.50 87 ALA A N 1
ATOM 739 C CA . ALA A 1 87 ? 17.970 7.550 -13.825 1.00 96.50 87 ALA A CA 1
ATOM 740 C C . ALA A 1 87 ? 18.065 6.613 -15.046 1.00 96.50 87 ALA A C 1
ATOM 742 O O . ALA A 1 87 ? 19.109 6.560 -15.698 1.00 96.50 87 ALA A O 1
ATOM 743 N N . CYS A 1 88 ? 16.983 5.907 -15.399 1.00 95.44 88 CYS A N 1
ATOM 744 C CA . CYS A 1 88 ? 16.966 5.007 -16.558 1.00 95.44 88 CYS A CA 1
ATOM 745 C C . CYS A 1 88 ? 17.152 5.756 -17.884 1.00 95.44 88 CYS A C 1
ATOM 747 O O . CYS A 1 88 ? 17.924 5.314 -18.734 1.00 95.44 88 CYS A O 1
ATOM 749 N N . ARG A 1 89 ? 16.482 6.900 -18.051 1.00 93.88 89 ARG A N 1
ATOM 750 C CA . ARG A 1 89 ? 16.598 7.771 -19.225 1.00 93.88 89 ARG A CA 1
ATOM 751 C C . ARG A 1 89 ? 18.023 8.282 -19.389 1.00 93.88 89 ARG A C 1
ATOM 753 O O . ARG A 1 89 ? 18.579 8.165 -20.475 1.00 93.88 89 ARG A O 1
ATOM 760 N N . THR A 1 90 ? 18.621 8.783 -18.311 1.00 94.56 90 THR A N 1
ATOM 761 C CA . THR A 1 90 ? 20.003 9.281 -18.320 1.00 94.56 90 THR A CA 1
ATOM 762 C C . THR A 1 90 ? 20.979 8.169 -18.696 1.00 94.56 90 THR A C 1
ATOM 764 O O . THR A 1 90 ? 21.744 8.320 -19.643 1.00 94.56 90 THR A O 1
ATOM 767 N N . ALA A 1 91 ? 20.880 7.005 -18.048 1.00 95.38 91 ALA A N 1
ATOM 768 C CA . ALA A 1 91 ? 21.748 5.862 -18.327 1.00 95.38 91 ALA A CA 1
ATOM 769 C C . ALA A 1 91 ? 21.593 5.308 -19.757 1.00 95.38 91 ALA A C 1
ATOM 771 O O . ALA A 1 91 ? 22.555 4.794 -20.329 1.00 95.38 91 ALA A O 1
ATOM 772 N N . LEU A 1 92 ? 20.390 5.381 -20.338 1.00 93.00 92 LEU A N 1
ATOM 773 C CA . LEU A 1 92 ? 20.146 4.935 -21.709 1.00 93.00 92 LEU A CA 1
ATOM 774 C C . LEU A 1 92 ? 20.719 5.926 -22.738 1.00 93.00 92 LEU A C 1
ATOM 776 O O . LEU A 1 92 ? 21.365 5.493 -23.692 1.00 93.00 92 LEU A O 1
ATOM 780 N N . LEU A 1 93 ? 20.568 7.234 -22.493 1.00 92.38 93 LEU A N 1
ATOM 781 C CA . LEU A 1 93 ? 21.155 8.294 -23.321 1.00 92.38 93 LEU A CA 1
ATOM 782 C C . LEU A 1 93 ? 22.689 8.270 -23.282 1.00 92.38 93 LEU A C 1
ATOM 784 O O . LEU A 1 93 ? 23.326 8.387 -24.325 1.00 92.38 93 LEU A O 1
ATOM 788 N N . GLU A 1 94 ? 23.286 8.049 -22.108 1.00 93.62 94 GLU A N 1
ATOM 789 C CA . GLU A 1 94 ? 24.739 7.871 -21.953 1.00 93.62 94 GLU A CA 1
ATOM 790 C C . GLU A 1 94 ? 25.269 6.645 -22.711 1.00 93.62 94 GLU A C 1
ATOM 792 O O . GLU A 1 94 ? 26.410 6.640 -23.168 1.00 93.62 94 GLU A O 1
ATOM 797 N N . ALA A 1 95 ? 24.437 5.614 -22.888 1.00 90.31 95 ALA A N 1
ATOM 798 C CA . ALA A 1 95 ? 24.754 4.449 -23.710 1.00 90.31 95 ALA A CA 1
ATOM 799 C C . ALA A 1 95 ? 24.573 4.698 -25.223 1.00 90.31 95 ALA A C 1
ATOM 801 O O . ALA A 1 95 ? 24.802 3.786 -26.017 1.00 90.31 95 ALA A O 1
ATOM 802 N N . GLY A 1 96 ? 24.170 5.908 -25.629 1.00 89.19 96 GLY A N 1
ATOM 803 C CA . GLY A 1 96 ? 23.947 6.290 -27.025 1.00 89.19 96 GLY A CA 1
ATOM 804 C C . GLY A 1 96 ? 22.579 5.888 -27.580 1.00 89.19 96 GLY A C 1
ATOM 805 O O . GLY A 1 96 ? 22.385 5.924 -28.793 1.00 89.19 96 GLY A O 1
ATOM 806 N N . PHE A 1 97 ? 21.626 5.503 -26.724 1.00 88.94 97 PHE A N 1
ATOM 807 C CA . PHE A 1 97 ? 20.279 5.108 -27.134 1.00 88.94 97 PHE A CA 1
ATOM 808 C C . PHE A 1 97 ? 19.237 6.120 -26.653 1.00 88.94 97 PHE A C 1
ATOM 810 O O . PHE A 1 97 ? 19.213 6.515 -25.489 1.00 88.94 97 PHE A O 1
ATOM 817 N N . THR A 1 98 ? 18.315 6.507 -27.530 1.00 85.06 98 THR A N 1
ATOM 818 C CA . THR A 1 98 ? 17.145 7.295 -27.139 1.00 85.06 98 THR A CA 1
ATOM 819 C C . THR A 1 98 ? 16.074 6.379 -26.533 1.00 85.06 98 THR A C 1
ATOM 821 O O . THR A 1 98 ? 15.763 5.337 -27.122 1.00 85.06 98 THR A O 1
ATOM 824 N N . PRO A 1 99 ? 15.514 6.709 -25.352 1.00 82.12 99 PRO A N 1
ATOM 825 C CA . PRO A 1 99 ? 14.358 5.998 -24.823 1.00 82.12 99 PRO A CA 1
ATOM 826 C C . PRO A 1 99 ? 13.144 6.150 -25.740 1.00 82.12 99 PRO A C 1
ATOM 828 O O . PRO A 1 99 ? 12.896 7.218 -26.296 1.00 82.12 99 PRO A O 1
ATOM 831 N N . ASP A 1 100 ? 12.351 5.089 -25.840 1.00 78.00 100 ASP A N 1
ATOM 832 C CA . ASP A 1 100 ? 11.117 5.057 -26.628 1.00 78.00 100 ASP A CA 1
ATOM 833 C C . ASP A 1 100 ? 9.940 5.675 -25.831 1.00 78.00 100 ASP A C 1
ATOM 835 O O . ASP A 1 100 ? 8.864 5.093 -25.729 1.00 78.00 100 ASP A O 1
ATOM 839 N N . ASP A 1 101 ? 10.153 6.834 -25.192 1.00 70.50 101 ASP A N 1
ATOM 840 C CA . ASP A 1 101 ? 9.246 7.419 -24.192 1.00 70.50 101 ASP A CA 1
ATOM 841 C C . ASP A 1 101 ? 8.381 8.601 -24.672 1.00 70.50 101 ASP A C 1
ATOM 843 O O . ASP A 1 101 ? 7.633 9.185 -23.883 1.00 70.50 101 ASP A O 1
ATOM 847 N N . TYR A 1 102 ? 8.414 8.894 -25.976 1.00 60.22 102 TYR A N 1
ATOM 848 C CA . TYR A 1 102 ? 7.695 10.001 -26.627 1.00 60.22 102 TYR A CA 1
ATOM 849 C C . TYR A 1 102 ? 6.172 10.005 -26.413 1.00 60.22 102 TYR A C 1
ATOM 851 O O . TYR A 1 10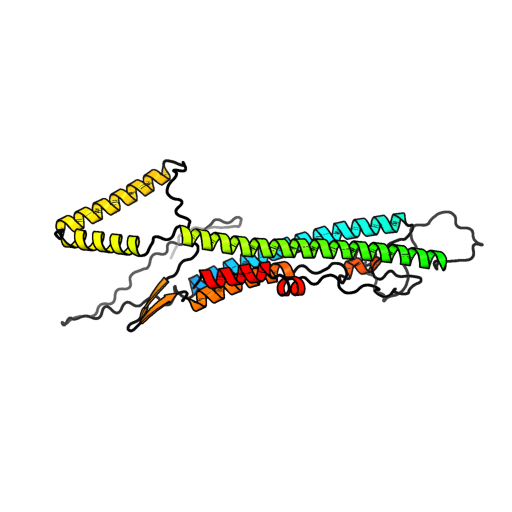2 ? 5.541 11.048 -26.552 1.00 60.22 102 TYR A O 1
ATOM 859 N N . PHE A 1 103 ? 5.569 8.869 -26.060 1.00 55.31 103 PHE A N 1
ATOM 860 C CA . PHE A 1 103 ? 4.127 8.774 -25.814 1.00 55.31 103 PHE A CA 1
ATOM 861 C C . PHE A 1 103 ? 3.686 9.346 -24.460 1.00 55.31 103 PHE A C 1
ATOM 863 O O . PHE A 1 103 ? 2.507 9.644 -24.292 1.00 55.31 103 PHE A O 1
ATOM 870 N N . TYR A 1 104 ? 4.609 9.513 -23.508 1.00 55.34 104 TYR A N 1
ATOM 871 C CA . TYR A 1 104 ? 4.285 9.882 -22.124 1.00 55.34 104 TYR A CA 1
ATOM 872 C C . TYR A 1 104 ? 4.837 11.248 -21.703 1.00 55.34 104 TYR A C 1
ATOM 874 O O . TYR A 1 104 ? 4.562 11.696 -20.593 1.00 55.34 104 TYR A O 1
ATOM 882 N N . SER A 1 105 ? 5.610 11.930 -22.557 1.00 51.94 105 SER A N 1
ATOM 883 C CA . SER A 1 105 ? 5.944 13.334 -22.321 1.00 51.94 105 SER A CA 1
ATOM 884 C C . SER A 1 105 ? 4.703 14.178 -22.597 1.00 51.94 105 SER A C 1
ATOM 886 O O . SER A 1 105 ? 4.327 14.350 -23.757 1.00 51.94 105 SER A O 1
ATOM 888 N N . GLU A 1 106 ? 4.060 14.697 -21.552 1.00 45.09 106 GLU A N 1
ATOM 889 C CA . GLU A 1 106 ? 2.997 15.693 -21.672 1.00 45.09 106 GLU A CA 1
ATOM 890 C C . GLU A 1 106 ? 3.512 16.910 -22.458 1.00 45.09 106 GLU A C 1
ATOM 892 O O . GLU A 1 106 ? 4.162 17.809 -21.933 1.00 45.09 106 GLU A O 1
ATOM 897 N N . SER A 1 107 ? 3.241 16.927 -23.758 1.00 38.25 107 SER A N 1
ATOM 898 C CA . SER A 1 107 ? 3.240 18.132 -24.577 1.00 38.25 107 SER A CA 1
ATOM 899 C C . SER A 1 107 ? 1.804 18.332 -25.050 1.00 38.25 107 SER A C 1
ATOM 901 O O . SER A 1 107 ? 1.215 17.391 -25.589 1.00 38.25 107 SER A O 1
ATOM 903 N N . PRO A 1 108 ? 1.196 19.512 -24.832 1.00 42.16 108 PRO A N 1
ATOM 904 C CA . PRO A 1 108 ? -0.173 19.752 -25.243 1.00 42.16 108 PRO A CA 1
ATOM 905 C C . PRO A 1 108 ? -0.256 19.681 -26.768 1.00 42.16 108 PRO A C 1
ATOM 907 O O . PRO A 1 108 ? 0.332 20.479 -27.494 1.00 42.16 108 PRO A O 1
ATOM 910 N N . VAL A 1 109 ? -0.980 18.656 -27.201 1.00 39.16 109 VAL A N 1
ATOM 911 C CA . VAL A 1 109 ? -1.619 18.424 -28.492 1.00 39.16 109 VAL A CA 1
ATOM 912 C C . VAL A 1 109 ? -1.640 19.654 -29.405 1.00 39.16 109 VAL A C 1
ATOM 914 O O . VAL A 1 109 ? -2.392 20.600 -29.172 1.00 39.16 109 VAL A O 1
ATOM 917 N N . ASN A 1 110 ? -0.924 19.570 -30.528 1.00 32.62 110 ASN A N 1
ATOM 918 C CA . ASN A 1 110 ? -1.453 20.119 -31.768 1.00 32.62 110 ASN A CA 1
ATOM 919 C C . ASN A 1 110 ? -2.101 18.953 -32.521 1.00 32.62 110 ASN A C 1
ATOM 921 O O . ASN A 1 110 ? -1.434 18.003 -32.926 1.00 32.62 110 ASN A O 1
ATOM 925 N N . ASN A 1 111 ? -3.428 19.001 -32.607 1.00 39.94 111 ASN A N 1
ATOM 926 C CA . ASN A 1 111 ? -4.261 17.996 -33.247 1.00 39.94 111 ASN A CA 1
ATOM 927 C C . ASN A 1 111 ? -3.917 17.901 -34.736 1.00 39.94 111 ASN A C 1
ATOM 929 O O . ASN A 1 111 ? -4.315 18.770 -35.507 1.00 39.94 111 ASN A O 1
ATOM 933 N N . THR A 1 112 ? -3.325 16.789 -35.156 1.00 32.06 112 THR A N 1
ATOM 934 C CA . THR A 1 112 ? -3.676 16.180 -36.440 1.00 32.06 112 THR A CA 1
ATOM 935 C C . THR A 1 112 ? -3.834 14.687 -36.237 1.00 32.06 112 THR A C 1
ATOM 937 O O . THR A 1 112 ? -2.889 13.967 -35.932 1.00 32.06 112 THR A O 1
ATOM 940 N N . SER A 1 113 ? -5.082 14.260 -36.369 1.00 40.94 113 SER A N 1
ATOM 941 C CA . SER A 1 113 ? -5.500 12.881 -36.535 1.00 40.94 113 SER A CA 1
ATOM 942 C C . SER A 1 113 ? -4.672 12.185 -37.612 1.00 40.94 113 SER A C 1
ATOM 944 O O . SER A 1 113 ? -4.719 12.629 -38.753 1.00 40.94 113 SER A O 1
ATOM 946 N N . GLU A 1 114 ? -3.995 11.092 -37.265 1.00 33.06 114 GLU A N 1
ATOM 947 C CA . GLU A 1 114 ? -3.912 9.869 -38.072 1.00 33.06 114 GLU A CA 1
ATOM 948 C C . GLU A 1 114 ? -3.217 8.750 -37.276 1.00 33.06 114 GLU A C 1
ATOM 950 O O . GLU A 1 114 ? -2.459 8.977 -36.338 1.00 33.06 114 GLU A O 1
ATOM 955 N N . THR A 1 115 ? -3.611 7.520 -37.579 1.00 36.50 115 THR A N 1
ATOM 956 C CA . THR A 1 115 ? -3.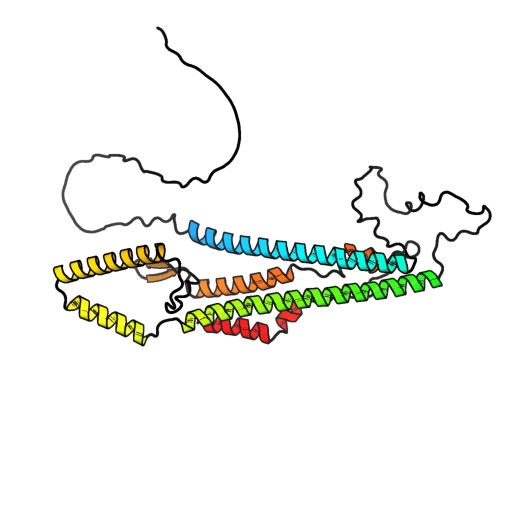346 6.279 -36.839 1.00 36.50 115 THR A CA 1
ATOM 957 C C . THR A 1 115 ? -1.927 5.728 -37.134 1.00 36.50 115 THR A C 1
ATOM 959 O O . THR A 1 115 ? -1.171 6.352 -37.871 1.00 36.50 115 THR A O 1
ATOM 962 N N . PRO A 1 116 ? -1.475 4.620 -36.512 1.00 45.78 116 PRO A N 1
ATOM 963 C CA . PRO A 1 116 ? -0.187 4.544 -35.840 1.00 45.78 116 PRO A CA 1
ATOM 964 C C . PRO A 1 116 ? 0.884 3.847 -36.687 1.00 45.78 116 PRO A C 1
ATO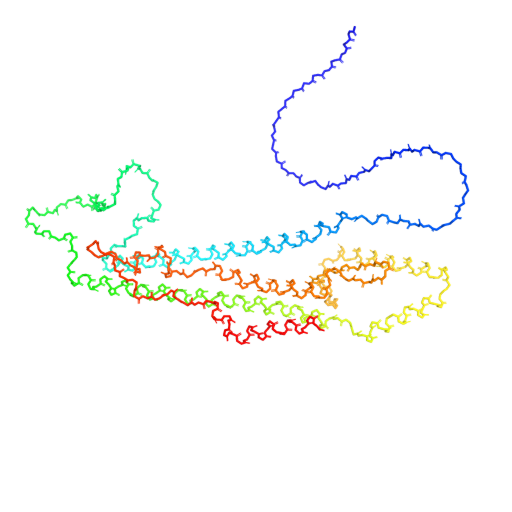M 966 O O . PRO A 1 116 ? 0.727 2.697 -37.098 1.00 45.78 116 PRO A O 1
ATOM 969 N N . GLY A 1 117 ? 2.026 4.501 -36.868 1.00 39.28 117 GLY A N 1
ATOM 970 C CA . GLY A 1 117 ? 3.213 3.834 -37.388 1.00 39.28 117 GLY A CA 1
ATOM 971 C C . GLY A 1 117 ? 4.150 4.777 -38.112 1.00 39.28 117 GLY A C 1
ATOM 972 O O . GLY A 1 117 ? 3.963 5.047 -39.288 1.00 39.28 117 GLY A O 1
ATOM 973 N N . GLY A 1 118 ? 5.202 5.196 -37.410 1.00 44.88 118 GLY A N 1
ATOM 974 C CA . GLY A 1 118 ? 6.412 5.726 -38.028 1.00 44.88 118 GLY A CA 1
ATOM 975 C C . GLY A 1 118 ? 6.291 7.145 -38.568 1.00 44.88 118 GLY A C 1
ATOM 976 O O . GLY A 1 118 ? 5.965 7.333 -39.727 1.00 44.88 118 GLY A O 1
ATOM 977 N N . ALA A 1 119 ? 6.640 8.126 -37.739 1.00 41.69 119 ALA A N 1
ATOM 978 C CA . ALA A 1 119 ? 7.326 9.361 -38.136 1.00 41.69 119 ALA A CA 1
ATOM 979 C C . ALA A 1 119 ? 7.319 10.318 -36.942 1.00 41.69 119 ALA A C 1
ATOM 981 O O . ALA A 1 119 ? 6.269 10.857 -36.610 1.00 41.69 119 ALA A O 1
ATOM 982 N N . SER A 1 120 ? 8.473 10.526 -36.298 1.00 40.78 120 SER A N 1
ATOM 983 C CA . SER A 1 120 ? 8.789 11.772 -35.563 1.00 40.78 120 SER A CA 1
ATOM 984 C C . SER A 1 120 ? 10.259 11.876 -35.111 1.00 40.78 120 SER A C 1
ATOM 986 O O . SER A 1 120 ? 10.550 12.429 -34.059 1.00 40.78 120 SER A O 1
ATOM 988 N N . SER A 1 121 ? 11.221 11.406 -35.914 1.00 40.59 121 SER A N 1
ATOM 989 C CA . SER A 1 121 ? 12.645 11.776 -35.742 1.00 40.59 121 SER A CA 1
ATOM 990 C C . SER A 1 121 ? 13.110 12.871 -36.717 1.00 40.59 121 SER A C 1
ATOM 992 O O . SER A 1 121 ? 14.277 13.241 -36.721 1.00 40.59 121 SER A O 1
ATOM 994 N N . TYR A 1 122 ? 12.212 13.425 -37.537 1.00 43.31 122 TYR A N 1
ATOM 995 C CA . TYR A 1 122 ? 12.587 14.143 -38.763 1.00 43.31 122 TYR A CA 1
ATOM 996 C C . TYR A 1 122 ? 12.952 15.635 -38.631 1.00 43.31 122 TYR A C 1
ATOM 998 O O . TYR A 1 122 ? 13.117 16.286 -39.657 1.00 43.31 122 TYR A O 1
ATOM 1006 N N . TYR A 1 123 ? 13.089 16.214 -37.429 1.00 41.34 123 TYR A N 1
ATOM 1007 C CA . TYR A 1 123 ? 13.234 17.681 -37.309 1.00 41.34 123 TYR A CA 1
ATOM 1008 C C . TYR A 1 123 ? 14.406 18.217 -36.475 1.00 41.34 123 TYR A C 1
ATOM 1010 O O . TYR A 1 123 ? 14.401 19.392 -36.125 1.00 41.34 123 TYR A O 1
ATOM 1018 N N . MET A 1 124 ? 15.451 17.428 -36.209 1.00 44.12 124 MET A N 1
ATOM 1019 C CA . MET A 1 124 ? 16.667 17.950 -35.554 1.00 44.12 124 MET A CA 1
ATOM 1020 C C . MET A 1 124 ? 17.959 17.376 -36.149 1.00 44.12 124 MET A C 1
ATOM 1022 O O . MET A 1 124 ? 18.819 16.868 -35.436 1.00 44.12 124 MET A O 1
ATOM 1026 N N . GLN A 1 125 ? 18.111 17.464 -37.472 1.00 39.28 125 GLN A N 1
ATOM 1027 C CA . GLN A 1 125 ? 19.418 17.276 -38.108 1.00 39.28 125 GLN A CA 1
ATOM 1028 C C . GLN A 1 125 ? 19.514 18.093 -39.404 1.00 39.28 125 GLN A C 1
ATOM 1030 O O . GLN A 1 125 ? 19.602 17.560 -40.504 1.00 39.28 125 GLN A O 1
ATOM 1035 N N . ASP A 1 126 ? 19.436 19.418 -39.262 1.00 41.84 126 ASP A N 1
ATOM 1036 C CA . ASP A 1 126 ? 19.776 20.348 -40.340 1.00 41.84 126 ASP A CA 1
ATOM 1037 C C . ASP A 1 126 ? 21.260 20.722 -40.217 1.00 41.84 126 ASP A C 1
ATOM 1039 O O . ASP A 1 126 ? 21.638 21.476 -39.318 1.00 41.84 126 ASP A O 1
ATOM 1043 N N . MET A 1 127 ? 22.072 20.099 -41.081 1.00 40.59 127 MET A N 1
ATOM 1044 C CA . MET A 1 127 ? 23.305 20.576 -41.741 1.00 40.59 127 MET A CA 1
ATOM 1045 C C . MET A 1 127 ? 24.340 19.442 -41.893 1.00 40.59 127 MET A C 1
ATOM 1047 O O . MET A 1 127 ? 24.909 18.964 -40.915 1.00 40.59 127 MET A O 1
ATOM 1051 N N . ASP A 1 128 ? 24.576 19.086 -43.162 1.00 45.66 128 ASP A N 1
ATOM 1052 C CA . ASP A 1 128 ? 25.556 18.148 -43.738 1.00 45.66 128 ASP A CA 1
ATOM 1053 C C . ASP A 1 128 ? 25.362 16.639 -43.492 1.00 45.66 128 ASP A C 1
ATOM 1055 O O . ASP A 1 128 ? 25.967 16.034 -42.609 1.00 45.66 128 ASP A O 1
ATOM 1059 N N . MET A 1 129 ? 24.590 15.996 -44.380 1.00 42.56 129 MET A N 1
ATOM 1060 C CA . MET A 1 129 ? 24.687 14.554 -44.645 1.00 42.56 129 MET A CA 1
ATOM 1061 C C . MET A 1 129 ? 24.842 14.289 -46.148 1.00 42.56 129 MET A C 1
ATOM 1063 O O . MET A 1 129 ? 24.031 14.720 -46.969 1.00 42.56 129 MET A O 1
ATOM 1067 N N . ASP A 1 130 ? 25.917 13.579 -46.483 1.00 41.56 130 ASP A N 1
ATOM 1068 C CA . ASP A 1 130 ? 26.366 13.246 -47.830 1.00 41.56 130 ASP A CA 1
ATOM 1069 C C . ASP A 1 130 ? 25.330 12.451 -48.649 1.00 41.56 130 ASP A C 1
ATOM 1071 O O . ASP A 1 130 ? 24.832 11.400 -48.246 1.00 41.56 130 ASP A O 1
ATOM 1075 N N . ILE A 1 131 ? 25.090 12.913 -49.879 1.00 51.88 131 ILE A N 1
ATOM 1076 C CA . ILE A 1 131 ? 24.108 12.413 -50.863 1.00 51.88 131 ILE A CA 1
ATOM 1077 C C . ILE A 1 131 ? 24.411 11.009 -51.449 1.00 51.88 131 ILE A C 1
ATOM 1079 O O . ILE A 1 131 ? 23.744 10.570 -52.383 1.00 51.88 131 ILE A O 1
ATOM 1083 N N . TYR A 1 132 ? 25.403 10.283 -50.918 1.00 52.72 132 TYR A N 1
ATOM 1084 C CA . TYR A 1 132 ? 25.777 8.920 -51.345 1.00 52.72 132 TYR A CA 1
ATOM 1085 C C . TYR A 1 132 ? 26.064 7.951 -50.175 1.00 52.72 132 TYR A C 1
ATOM 1087 O O . TYR A 1 132 ? 26.779 6.964 -50.346 1.00 52.72 132 TYR A O 1
ATOM 1095 N N . GLY A 1 133 ? 25.501 8.198 -48.988 1.00 46.44 133 GLY A N 1
ATOM 1096 C CA . GLY A 1 133 ? 25.546 7.267 -47.855 1.00 46.44 133 GLY A CA 1
ATOM 1097 C C . GLY A 1 133 ? 24.367 6.292 -47.851 1.00 46.44 133 GLY A C 1
ATOM 1098 O O . GLY A 1 133 ? 23.217 6.688 -47.694 1.00 46.44 133 GLY A O 1
ATOM 1099 N N . GLU A 1 134 ? 24.660 5.010 -48.025 1.00 45.47 134 GLU A N 1
ATOM 1100 C CA . GLU A 1 134 ? 23.759 3.871 -47.837 1.00 45.47 134 GLU A CA 1
ATOM 1101 C C . GLU A 1 134 ? 23.018 3.982 -46.486 1.00 45.47 134 GLU A C 1
ATOM 1103 O O . GLU A 1 134 ? 23.651 4.072 -45.437 1.00 45.47 134 GLU A O 1
ATOM 1108 N N . ALA A 1 135 ? 21.683 4.029 -46.496 1.00 52.00 135 ALA A N 1
ATOM 1109 C CA . ALA A 1 135 ? 20.886 4.181 -45.279 1.00 52.00 135 ALA A CA 1
ATOM 1110 C C . ALA A 1 135 ? 21.161 3.056 -44.264 1.00 52.00 135 ALA A C 1
ATOM 1112 O O . ALA A 1 135 ? 21.128 1.877 -44.636 1.00 52.00 135 ALA A O 1
ATOM 1113 N N . PRO A 1 136 ? 21.211 3.389 -42.961 1.00 52.00 136 PRO A N 1
ATOM 1114 C CA . PRO A 1 136 ? 20.594 2.495 -42.005 1.00 52.00 136 PRO A CA 1
ATOM 1115 C C . PRO A 1 136 ? 19.771 3.291 -40.987 1.00 52.00 136 PRO A C 1
ATOM 1117 O O . PRO A 1 136 ? 20.203 3.531 -39.869 1.00 52.00 136 PRO A O 1
ATOM 1120 N N . ASP A 1 137 ? 18.505 3.557 -41.318 1.00 64.88 137 ASP A N 1
ATOM 1121 C CA . ASP A 1 137 ? 17.454 3.853 -40.319 1.00 64.88 137 ASP A CA 1
ATOM 1122 C C . ASP A 1 137 ? 17.210 2.667 -39.351 1.00 64.88 137 ASP A C 1
ATOM 1124 O O . ASP A 1 137 ? 16.342 2.704 -38.481 1.00 64.88 137 ASP A O 1
ATOM 1128 N N . LYS A 1 138 ? 17.947 1.560 -39.518 1.00 73.44 138 LYS A N 1
ATOM 1129 C CA . LYS A 1 138 ? 17.843 0.337 -38.725 1.00 73.44 138 LYS A CA 1
ATOM 1130 C C . LYS A 1 138 ? 19.155 0.082 -38.002 1.00 73.44 138 LYS A C 1
ATOM 1132 O O . LYS A 1 138 ? 20.193 -0.060 -38.643 1.00 73.44 138 LYS A O 1
ATOM 1137 N N . MET A 1 139 ? 19.083 -0.074 -36.683 1.00 81.69 139 MET A N 1
ATOM 1138 C CA . MET A 1 139 ? 20.240 -0.430 -35.861 1.00 81.69 139 MET A CA 1
ATOM 1139 C C . MET A 1 139 ? 20.856 -1.757 -36.319 1.00 81.69 139 MET A C 1
ATOM 1141 O O . MET A 1 139 ? 20.145 -2.737 -36.600 1.00 81.69 139 MET A O 1
ATOM 1145 N N . THR A 1 140 ? 22.185 -1.799 -36.366 1.00 88.00 140 THR A N 1
ATOM 1146 C CA . THR A 1 140 ? 22.969 -2.986 -36.725 1.00 88.00 140 THR A CA 1
ATOM 1147 C C . THR A 1 140 ? 22.763 -4.110 -35.709 1.00 88.00 140 THR A C 1
ATOM 1149 O O . THR A 1 140 ? 22.322 -3.890 -34.583 1.00 88.00 140 THR A O 1
ATOM 1152 N N . TYR A 1 141 ? 23.083 -5.353 -36.078 1.00 87.31 141 TYR A N 1
ATOM 1153 C CA . TYR A 1 141 ? 22.909 -6.501 -35.178 1.00 87.31 141 TYR A CA 1
ATOM 1154 C C . TYR A 1 141 ? 23.648 -6.330 -33.835 1.00 87.31 141 TYR A C 1
ATOM 1156 O O . TYR A 1 141 ? 23.110 -6.673 -32.781 1.00 87.31 141 TYR A O 1
ATOM 1164 N N . THR A 1 142 ? 24.852 -5.755 -33.860 1.00 89.94 142 THR A N 1
ATOM 1165 C CA . THR A 1 142 ? 25.646 -5.489 -32.652 1.00 89.94 142 THR A CA 1
ATOM 1166 C C . THR A 1 142 ? 25.015 -4.393 -31.792 1.00 89.94 142 THR A C 1
ATOM 1168 O O . THR A 1 142 ? 24.914 -4.556 -30.579 1.00 89.94 142 THR A O 1
ATOM 1171 N N . GLU A 1 143 ? 24.519 -3.310 -32.397 1.00 89.31 143 GLU A N 1
ATOM 1172 C CA . GLU A 1 143 ? 23.810 -2.243 -31.675 1.00 89.31 143 GLU A CA 1
ATOM 1173 C C . GLU A 1 143 ? 22.507 -2.747 -31.050 1.00 89.31 143 GLU A C 1
ATOM 1175 O O . GLU A 1 143 ? 22.215 -2.422 -29.901 1.00 89.31 143 GLU A O 1
ATOM 1180 N N . GLN A 1 144 ? 21.769 -3.615 -31.750 1.00 89.81 144 GLN A N 1
ATOM 1181 C CA . GLN A 1 144 ? 20.589 -4.292 -31.200 1.00 89.81 144 GLN A CA 1
ATOM 1182 C C . GLN A 1 144 ? 20.944 -5.116 -29.963 1.00 89.81 144 GLN A C 1
ATOM 1184 O O . GLN A 1 144 ? 20.274 -5.021 -28.935 1.00 89.81 144 GLN A O 1
ATOM 1189 N N . ALA A 1 145 ? 21.996 -5.937 -30.049 1.00 89.56 145 ALA A N 1
ATOM 1190 C CA . ALA A 1 145 ? 22.455 -6.748 -28.927 1.00 89.56 145 ALA A CA 1
ATOM 1191 C C . ALA A 1 145 ? 22.872 -5.872 -27.732 1.00 89.56 145 ALA A C 1
ATOM 1193 O O . ALA A 1 145 ? 22.517 -6.184 -26.592 1.00 89.56 145 ALA A O 1
ATOM 1194 N N . ASN A 1 146 ? 23.537 -4.745 -27.995 1.00 91.75 146 ASN A N 1
ATOM 1195 C CA . ASN A 1 146 ? 23.925 -3.780 -26.970 1.00 91.75 146 ASN A CA 1
ATOM 1196 C C . ASN A 1 146 ? 22.706 -3.095 -26.329 1.00 91.75 146 ASN A C 1
ATOM 1198 O O . ASN A 1 146 ? 22.616 -3.087 -25.099 1.00 91.75 146 ASN A O 1
ATOM 1202 N N . LYS A 1 147 ? 21.726 -2.604 -27.111 1.00 90.69 147 LYS A N 1
ATOM 1203 C CA . LYS A 1 147 ? 20.486 -2.004 -26.572 1.00 90.69 147 LYS A CA 1
ATOM 1204 C C . LYS A 1 147 ? 19.741 -3.008 -25.690 1.00 90.69 147 LYS A C 1
ATOM 1206 O O . LYS A 1 147 ? 19.383 -2.675 -24.562 1.00 90.69 147 LYS A O 1
ATOM 1211 N N . ARG A 1 148 ? 19.597 -4.268 -26.132 1.00 91.44 148 ARG A N 1
ATOM 1212 C CA . ARG A 1 148 ? 18.990 -5.347 -25.322 1.00 91.44 148 ARG A CA 1
ATOM 1213 C C . ARG A 1 148 ? 19.729 -5.566 -24.004 1.00 91.44 148 ARG A C 1
ATOM 1215 O O . ARG A 1 148 ? 19.091 -5.674 -22.958 1.00 91.44 148 ARG A O 1
ATOM 1222 N N . ALA A 1 149 ? 21.060 -5.631 -24.033 1.00 91.75 149 ALA A N 1
ATOM 1223 C CA . ALA A 1 149 ? 21.863 -5.831 -22.829 1.00 91.75 149 ALA A CA 1
ATOM 1224 C C . ALA A 1 149 ? 21.706 -4.667 -21.833 1.00 91.75 149 ALA A C 1
ATOM 1226 O O . ALA A 1 149 ? 21.532 -4.903 -20.634 1.00 91.75 149 ALA A O 1
ATOM 1227 N N . HIS A 1 150 ? 21.698 -3.425 -22.326 1.00 93.38 150 HIS A N 1
ATOM 1228 C CA . HIS A 1 150 ? 21.473 -2.235 -21.506 1.00 93.38 150 HIS A CA 1
ATOM 1229 C C . HIS A 1 150 ? 20.058 -2.196 -20.914 1.00 93.38 150 HIS A C 1
ATOM 1231 O O . HIS A 1 150 ? 19.920 -2.087 -19.696 1.00 93.38 150 HIS A O 1
ATOM 1237 N N . CYS A 1 151 ? 19.013 -2.376 -21.724 1.00 92.31 151 CYS A N 1
ATOM 1238 C CA . CYS A 1 151 ? 17.624 -2.416 -21.256 1.00 92.31 151 CYS A CA 1
ATOM 1239 C C . CYS A 1 151 ? 17.373 -3.556 -20.259 1.00 92.31 151 CYS A C 1
ATOM 1241 O O . CYS A 1 151 ? 16.680 -3.364 -19.260 1.00 92.31 151 CYS A O 1
ATOM 1243 N N . LYS A 1 152 ? 18.016 -4.719 -20.438 1.00 92.19 152 LYS A N 1
ATOM 1244 C CA . LYS A 1 152 ? 17.983 -5.806 -19.448 1.00 92.19 152 LYS A CA 1
ATOM 1245 C C . LYS A 1 152 ? 18.579 -5.371 -18.106 1.00 92.19 152 LYS A C 1
ATOM 1247 O O . LYS A 1 152 ? 18.007 -5.668 -17.060 1.00 92.19 152 LYS A O 1
ATOM 1252 N N . ARG A 1 153 ? 19.701 -4.643 -18.114 1.00 94.12 153 ARG A N 1
ATOM 1253 C CA . ARG A 1 153 ? 20.312 -4.099 -16.889 1.00 94.12 153 ARG A CA 1
ATOM 1254 C C . ARG A 1 153 ? 19.418 -3.047 -16.223 1.00 94.12 153 ARG A C 1
ATOM 1256 O O . ARG A 1 153 ? 19.278 -3.085 -15.004 1.00 94.12 153 ARG A O 1
ATOM 1263 N N . LEU A 1 154 ? 18.786 -2.164 -16.999 1.00 94.75 154 LEU A N 1
ATOM 1264 C CA . LEU A 1 154 ? 17.822 -1.181 -16.484 1.00 94.75 154 LEU A CA 1
ATOM 1265 C C . LEU A 1 154 ? 16.587 -1.860 -15.886 1.00 94.75 154 LEU A C 1
ATOM 1267 O O . LEU A 1 154 ? 16.158 -1.509 -14.795 1.00 94.75 154 LEU A O 1
ATOM 1271 N N . THR A 1 155 ? 16.079 -2.907 -16.531 1.00 93.81 155 THR A N 1
ATOM 1272 C CA . THR A 1 155 ? 14.977 -3.720 -16.001 1.00 93.81 155 THR A CA 1
ATOM 1273 C C . THR A 1 155 ? 15.338 -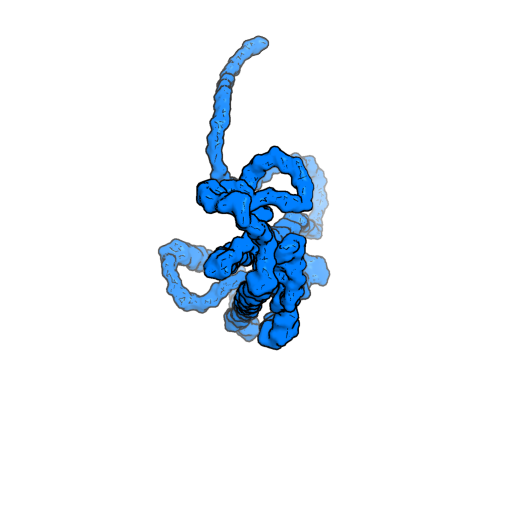4.335 -14.646 1.00 93.81 155 THR A C 1
ATOM 1275 O O . THR A 1 155 ? 14.536 -4.297 -13.716 1.00 93.81 155 THR A O 1
ATOM 1278 N N . CYS A 1 156 ? 16.562 -4.852 -14.480 1.00 93.44 156 CYS A N 1
ATOM 1279 C CA . CYS A 1 156 ? 17.040 -5.330 -13.178 1.00 93.44 156 CYS A CA 1
ATOM 1280 C C . CYS A 1 156 ? 17.123 -4.213 -12.125 1.00 93.44 156 CYS A C 1
ATOM 1282 O O . CYS A 1 156 ? 16.847 -4.466 -10.956 1.00 93.44 156 CYS A O 1
ATOM 1284 N N . PHE A 1 157 ? 17.488 -2.992 -12.522 1.00 95.94 157 PHE A N 1
ATOM 1285 C CA . PHE A 1 157 ? 17.494 -1.832 -11.630 1.00 95.94 157 PHE A CA 1
ATOM 1286 C C . PHE A 1 157 ? 16.076 -1.439 -11.185 1.00 95.94 157 PHE A C 1
ATOM 1288 O O . PHE A 1 157 ? 15.854 -1.245 -9.993 1.00 95.94 157 PHE A O 1
ATOM 1295 N N . ILE A 1 158 ? 15.101 -1.419 -12.099 1.00 95.56 158 ILE A N 1
ATOM 1296 C CA . ILE A 1 158 ? 13.688 -1.163 -11.765 1.00 95.56 158 ILE A CA 1
ATOM 1297 C C . ILE A 1 158 ? 13.165 -2.252 -10.814 1.00 95.56 158 ILE A C 1
ATOM 1299 O O . ILE A 1 158 ? 12.560 -1.942 -9.794 1.00 95.56 158 ILE A O 1
ATOM 1303 N N . ARG A 1 159 ? 13.493 -3.528 -11.066 1.00 94.56 159 ARG A N 1
ATOM 1304 C CA . ARG A 1 159 ? 13.163 -4.631 -10.144 1.00 94.56 159 ARG A CA 1
ATOM 1305 C C . ARG A 1 159 ? 13.767 -4.436 -8.756 1.00 94.56 159 ARG A C 1
ATOM 1307 O O . ARG A 1 159 ? 13.124 -4.761 -7.767 1.00 94.56 159 ARG A O 1
ATOM 1314 N N . LEU A 1 160 ? 15.004 -3.947 -8.665 1.00 95.44 160 LEU A N 1
ATOM 1315 C CA . LEU A 1 160 ? 15.627 -3.642 -7.377 1.00 95.44 160 LEU A CA 1
ATOM 1316 C C . LEU A 1 160 ? 14.851 -2.543 -6.639 1.00 95.44 160 LEU A C 1
ATOM 1318 O O . LEU A 1 160 ? 14.648 -2.667 -5.434 1.00 95.44 160 LEU A O 1
ATOM 1322 N N . ALA A 1 161 ? 14.385 -1.514 -7.350 1.00 96.62 161 ALA A N 1
ATOM 1323 C CA . ALA A 1 161 ? 13.526 -0.487 -6.770 1.00 96.62 161 ALA A CA 1
ATOM 1324 C C . ALA A 1 161 ? 12.212 -1.080 -6.230 1.00 96.62 161 ALA A C 1
ATOM 1326 O O . ALA A 1 161 ? 11.835 -0.743 -5.112 1.00 96.62 161 ALA A O 1
ATOM 1327 N N . ASP A 1 162 ? 11.586 -2.031 -6.935 1.00 96.50 162 ASP A N 1
ATOM 1328 C CA . ASP A 1 162 ? 10.399 -2.743 -6.430 1.00 96.50 162 ASP A CA 1
ATOM 1329 C C . ASP A 1 162 ? 10.680 -3.496 -5.128 1.00 96.50 162 ASP A C 1
ATOM 1331 O O . ASP A 1 162 ? 9.888 -3.425 -4.193 1.00 96.50 162 ASP A O 1
ATOM 1335 N N . TYR A 1 163 ? 11.831 -4.168 -5.008 1.00 96.12 163 TYR A N 1
ATOM 1336 C CA . TYR A 1 163 ? 12.212 -4.805 -3.742 1.00 96.12 163 TYR A CA 1
ATOM 1337 C C . TYR A 1 163 ? 12.369 -3.793 -2.604 1.00 96.12 163 TYR A C 1
ATOM 1339 O O . TYR A 1 163 ? 11.996 -4.094 -1.471 1.00 96.12 163 TYR A O 1
ATOM 1347 N N . LEU A 1 164 ? 12.901 -2.601 -2.886 1.00 96.38 164 LEU A N 1
ATOM 1348 C CA . LEU A 1 164 ? 13.021 -1.544 -1.884 1.00 96.38 164 LEU A CA 1
ATOM 1349 C C . LEU A 1 164 ? 11.649 -0.993 -1.482 1.00 96.38 164 LEU A C 1
ATOM 1351 O O . LEU A 1 164 ? 11.406 -0.852 -0.287 1.00 96.38 164 LEU A O 1
ATOM 1355 N N . ILE A 1 165 ? 10.756 -0.741 -2.445 1.00 96.06 165 ILE A N 1
ATOM 1356 C CA . ILE A 1 165 ? 9.377 -0.292 -2.196 1.00 96.06 165 ILE A CA 1
ATOM 1357 C C . ILE A 1 165 ? 8.625 -1.327 -1.356 1.00 96.06 165 ILE A C 1
ATOM 1359 O O . ILE A 1 165 ? 8.057 -0.996 -0.321 1.00 96.06 165 ILE A O 1
ATOM 1363 N N . VAL A 1 166 ? 8.647 -2.598 -1.758 1.00 96.12 166 VAL A N 1
ATOM 1364 C CA . VAL A 1 166 ? 7.946 -3.663 -1.031 1.00 96.12 166 VAL A CA 1
ATOM 1365 C C . VAL A 1 166 ? 8.504 -3.822 0.383 1.00 96.12 166 VAL A C 1
ATOM 1367 O O . VAL A 1 166 ? 7.735 -3.944 1.332 1.00 96.12 166 VAL A O 1
ATOM 1370 N N . ASN A 1 167 ? 9.826 -3.751 0.561 1.00 95.62 167 ASN A N 1
ATOM 1371 C CA . ASN A 1 167 ? 10.432 -3.819 1.889 1.00 95.62 167 ASN A CA 1
ATOM 1372 C C . ASN A 1 167 ? 10.027 -2.631 2.780 1.00 95.62 167 ASN A C 1
ATOM 1374 O O . ASN A 1 167 ? 9.732 -2.828 3.958 1.00 95.62 167 ASN A O 1
ATOM 1378 N N . THR A 1 168 ? 9.983 -1.402 2.251 1.00 96.12 168 THR A N 1
ATOM 1379 C CA . THR A 1 168 ? 9.540 -0.241 3.042 1.00 96.12 168 THR A CA 1
ATOM 1380 C C . THR A 1 168 ? 8.060 -0.331 3.400 1.00 96.12 168 THR A C 1
ATOM 1382 O O . THR A 1 168 ? 7.709 -0.054 4.545 1.00 96.12 168 THR A O 1
ATOM 1385 N N . MET A 1 169 ? 7.209 -0.782 2.473 1.00 96.44 169 MET A N 1
ATOM 1386 C CA . MET A 1 169 ? 5.785 -1.030 2.720 1.00 96.44 169 MET A CA 1
ATOM 1387 C C . MET A 1 169 ? 5.561 -2.114 3.783 1.00 96.44 169 MET A C 1
ATOM 1389 O O . MET A 1 169 ? 4.748 -1.934 4.689 1.00 96.44 169 MET A O 1
ATOM 1393 N N . HIS A 1 170 ? 6.330 -3.203 3.726 1.00 96.38 170 HIS A N 1
ATOM 1394 C CA . HIS A 1 170 ? 6.297 -4.263 4.729 1.00 96.38 170 HIS A CA 1
ATOM 1395 C C . HIS A 1 170 ? 6.660 -3.740 6.125 1.00 96.38 170 HIS A C 1
ATOM 1397 O O . HIS A 1 170 ? 5.911 -3.930 7.081 1.00 96.38 170 HIS A O 1
ATOM 1403 N N . VAL A 1 171 ? 7.794 -3.038 6.244 1.00 96.00 171 VAL A N 1
ATOM 1404 C CA . VAL A 1 171 ? 8.244 -2.450 7.516 1.00 96.00 171 VAL A CA 1
ATOM 1405 C C . VAL A 1 171 ? 7.214 -1.462 8.061 1.00 96.00 171 VAL A C 1
ATOM 1407 O O . VAL A 1 171 ? 6.951 -1.465 9.262 1.00 96.00 171 VAL A O 1
ATOM 1410 N N . LEU A 1 172 ? 6.605 -0.646 7.195 1.00 95.31 172 LEU A N 1
ATOM 1411 C CA . LEU A 1 172 ? 5.562 0.294 7.591 1.00 95.31 172 LEU A CA 1
ATOM 1412 C C . LEU A 1 172 ? 4.361 -0.437 8.209 1.00 95.31 172 LEU A C 1
ATOM 1414 O O . LEU A 1 172 ? 3.961 -0.088 9.315 1.00 95.31 172 LEU A O 1
ATOM 1418 N N . ALA A 1 173 ? 3.852 -1.487 7.559 1.00 94.94 173 ALA A N 1
ATOM 1419 C CA . ALA A 1 173 ? 2.734 -2.273 8.081 1.00 94.94 173 ALA A CA 1
ATOM 1420 C C . ALA A 1 173 ? 3.064 -2.961 9.414 1.00 94.94 173 ALA A C 1
ATOM 1422 O O . ALA A 1 173 ? 2.295 -2.851 10.370 1.00 94.94 173 ALA A O 1
ATOM 1423 N N . VAL A 1 174 ? 4.224 -3.623 9.515 1.00 96.06 174 VAL A N 1
ATOM 1424 C CA . VAL A 1 174 ? 4.653 -4.287 10.759 1.00 96.06 174 VAL A CA 1
ATOM 1425 C C . VAL A 1 174 ? 4.773 -3.283 11.903 1.00 96.06 174 VAL A C 1
ATOM 1427 O O . VAL A 1 174 ? 4.309 -3.556 13.011 1.00 96.06 174 VAL A O 1
ATOM 1430 N N . ASN A 1 175 ? 5.345 -2.106 11.641 1.00 96.00 175 ASN A N 1
ATOM 1431 C CA . ASN A 1 175 ? 5.464 -1.055 12.645 1.00 96.00 175 ASN A CA 1
ATOM 1432 C C . ASN A 1 175 ? 4.093 -0.522 13.070 1.00 96.00 175 ASN A C 1
ATOM 1434 O O . ASN A 1 175 ? 3.860 -0.394 14.265 1.00 96.00 175 ASN A O 1
ATOM 1438 N N . SER A 1 176 ? 3.167 -0.279 12.137 1.00 94.00 176 SER A N 1
ATOM 1439 C CA . SER A 1 176 ? 1.809 0.178 12.461 1.00 94.00 176 SER A CA 1
ATOM 1440 C C . SER A 1 176 ? 1.062 -0.804 13.368 1.00 94.00 176 SER A C 1
ATOM 1442 O O . SER A 1 176 ? 0.489 -0.394 14.378 1.00 94.00 176 SER A O 1
ATOM 1444 N N . VAL A 1 177 ? 1.108 -2.105 13.060 1.00 94.38 177 VAL A N 1
ATOM 1445 C CA . VAL A 1 177 ? 0.454 -3.135 13.887 1.00 94.38 177 VAL A CA 1
ATOM 1446 C C . VAL A 1 177 ? 1.164 -3.289 15.241 1.00 94.38 177 VAL A C 1
ATOM 1448 O O . VAL A 1 177 ? 0.506 -3.426 16.271 1.00 94.38 177 VAL A O 1
ATOM 1451 N N . SER A 1 178 ? 2.497 -3.205 15.275 1.00 95.50 178 SER A N 1
ATOM 1452 C CA . SER A 1 178 ? 3.280 -3.227 16.521 1.00 95.50 178 SER A CA 1
ATOM 1453 C C . SER A 1 178 ? 2.952 -2.039 17.432 1.00 95.50 178 SER A C 1
ATOM 1455 O O . SER A 1 178 ? 2.738 -2.207 18.630 1.00 95.50 178 SER A O 1
ATOM 1457 N N . THR A 1 179 ? 2.841 -0.836 16.869 1.00 93.19 179 THR A N 1
ATOM 1458 C CA . THR A 1 179 ? 2.443 0.367 17.605 1.00 93.19 179 THR A CA 1
ATOM 1459 C C . THR A 1 179 ? 1.046 0.216 18.207 1.00 93.19 179 THR A C 1
ATOM 1461 O O . THR A 1 179 ? 0.863 0.552 19.374 1.00 93.19 179 THR A O 1
ATOM 1464 N N . LEU A 1 180 ? 0.084 -0.348 17.467 1.00 91.25 180 LEU A N 1
ATOM 1465 C CA . LEU A 1 180 ? -1.249 -0.643 18.002 1.00 91.25 180 LEU A CA 1
ATOM 1466 C C . LEU A 1 180 ? -1.187 -1.612 19.196 1.00 91.25 180 LEU A C 1
ATOM 1468 O O . LEU A 1 180 ? -1.802 -1.351 20.228 1.00 91.25 180 LEU A O 1
ATOM 1472 N N . LEU A 1 181 ? -0.409 -2.694 19.082 1.00 93.06 181 LEU A N 1
ATOM 1473 C CA . LEU A 1 181 ? -0.192 -3.642 20.180 1.00 93.06 181 LEU A CA 1
ATOM 1474 C C . LEU A 1 181 ? 0.412 -2.959 21.416 1.00 93.06 181 LEU A C 1
ATOM 1476 O O . LEU A 1 181 ? -0.019 -3.225 22.539 1.00 93.06 181 LEU A O 1
ATOM 1480 N N . ASN A 1 182 ? 1.401 -2.087 21.218 1.00 92.00 182 ASN A N 1
ATOM 1481 C CA . ASN A 1 182 ? 2.059 -1.381 22.314 1.00 92.00 182 ASN A CA 1
ATOM 1482 C C . ASN A 1 182 ? 1.079 -0.469 23.053 1.00 92.00 182 ASN A C 1
ATOM 1484 O O . ASN A 1 182 ? 1.016 -0.549 24.275 1.00 92.00 182 ASN A O 1
ATOM 1488 N N . TYR A 1 183 ? 0.263 0.308 22.332 1.00 88.50 183 TYR A N 1
ATOM 1489 C CA . TYR A 1 183 ? -0.761 1.149 22.955 1.00 88.50 183 TYR A CA 1
ATOM 1490 C C . TYR A 1 183 ? -1.762 0.327 23.774 1.00 88.50 183 TYR A C 1
ATOM 1492 O O . TYR A 1 183 ? -2.036 0.671 24.919 1.00 88.50 183 TYR A O 1
ATOM 1500 N N . LEU A 1 184 ? -2.259 -0.793 23.240 1.00 87.19 184 LEU A N 1
ATOM 1501 C CA . LEU A 1 184 ? -3.173 -1.668 23.986 1.00 87.19 184 LEU A CA 1
ATOM 1502 C C . LEU A 1 184 ? -2.511 -2.258 25.242 1.00 87.19 184 LEU A C 1
ATOM 1504 O O . LEU A 1 184 ? -3.118 -2.300 26.310 1.00 87.19 184 LEU A O 1
ATOM 1508 N N . THR A 1 185 ? -1.250 -2.677 25.131 1.00 89.75 185 THR A N 1
ATOM 1509 C CA . THR A 1 185 ? -0.487 -3.232 26.259 1.00 89.75 185 THR A CA 1
ATOM 1510 C C . THR A 1 185 ? -0.262 -2.187 27.351 1.00 89.75 185 THR A C 1
ATOM 1512 O O . THR A 1 185 ? -0.383 -2.493 28.536 1.00 89.75 185 THR A O 1
ATOM 1515 N N . GLU A 1 186 ? 0.049 -0.953 26.964 1.00 87.88 186 GLU A N 1
ATOM 1516 C CA . GLU A 1 186 ? 0.268 0.157 27.889 1.00 87.88 186 GLU A CA 1
ATOM 1517 C C . GLU A 1 186 ? -1.016 0.511 28.653 1.00 87.88 186 GLU A C 1
ATOM 1519 O O . GLU A 1 186 ? -0.989 0.694 29.869 1.00 87.88 186 GLU A O 1
ATOM 1524 N N . GLN A 1 187 ? -2.166 0.525 27.973 1.00 83.88 187 GLN A N 1
ATOM 1525 C CA . GLN A 1 187 ? -3.465 0.753 28.617 1.00 83.88 187 GLN A CA 1
ATOM 1526 C C . GLN A 1 187 ? -3.803 -0.346 29.630 1.00 83.88 187 GLN A C 1
ATOM 1528 O O . GLN A 1 187 ? -4.260 -0.055 30.736 1.00 83.88 187 GLN A O 1
ATOM 1533 N N . LEU A 1 188 ? -3.520 -1.609 29.296 1.00 82.88 188 LEU A N 1
ATOM 1534 C CA . LEU A 1 188 ? -3.722 -2.726 30.221 1.00 82.88 188 LEU A CA 1
ATOM 1535 C C . LEU A 1 188 ? -2.841 -2.621 31.469 1.00 82.88 188 LEU A C 1
ATOM 1537 O O . LEU A 1 188 ? -3.312 -2.891 32.570 1.00 82.88 188 LEU A O 1
ATOM 1541 N N . GLN A 1 189 ? -1.581 -2.205 31.322 1.00 84.25 189 GLN A N 1
ATOM 1542 C CA . GLN A 1 189 ? -0.665 -2.041 32.458 1.00 84.25 189 GLN A CA 1
ATOM 1543 C C . GLN A 1 189 ? -1.106 -0.938 33.426 1.00 84.25 189 GLN A C 1
ATOM 1545 O O . GLN A 1 189 ? -0.809 -1.022 34.615 1.00 84.25 189 GLN A O 1
ATOM 1550 N N . ASN A 1 190 ? -1.829 0.066 32.928 1.00 79.94 190 ASN A N 1
ATOM 1551 C CA . ASN A 1 190 ? -2.359 1.172 33.725 1.00 79.94 190 ASN A CA 1
ATOM 1552 C C . ASN A 1 190 ? -3.806 0.943 34.202 1.00 79.94 190 ASN A C 1
ATOM 1554 O O . ASN A 1 190 ? -4.386 1.812 34.855 1.00 79.94 190 ASN A O 1
ATOM 1558 N N . THR A 1 191 ? -4.406 -0.211 33.891 1.00 78.25 191 THR A N 1
ATOM 1559 C CA . THR A 1 191 ? -5.763 -0.542 34.338 1.00 78.25 191 THR A CA 1
ATOM 1560 C C . THR A 1 191 ? -5.735 -0.963 35.815 1.00 78.25 191 THR A C 1
ATOM 1562 O O . THR A 1 191 ? -4.964 -1.859 36.168 1.00 78.25 191 THR A O 1
ATOM 1565 N N . PRO A 1 192 ? -6.560 -0.355 36.695 1.00 77.25 192 PRO A N 1
ATOM 1566 C CA . PRO A 1 192 ? -6.588 -0.706 38.112 1.00 77.25 192 PRO A CA 1
ATOM 1567 C C . PRO A 1 192 ? -6.984 -2.171 38.306 1.00 77.25 192 PRO A C 1
ATOM 1569 O O . PRO A 1 192 ? -7.855 -2.703 37.613 1.00 77.25 192 PRO A O 1
ATOM 1572 N N . SER A 1 193 ? -6.348 -2.833 39.269 1.00 77.44 193 SER A N 1
ATOM 1573 C CA . SER A 1 193 ? -6.605 -4.241 39.553 1.00 77.44 193 SER A CA 1
ATOM 1574 C C . SER A 1 193 ? -8.015 -4.455 40.113 1.00 77.44 193 SER A C 1
ATOM 1576 O O . SER A 1 193 ? -8.603 -3.584 40.757 1.00 77.44 193 SER A O 1
ATOM 1578 N N . LEU A 1 194 ? -8.562 -5.663 39.932 1.00 76.50 194 LEU A N 1
ATOM 1579 C CA . LEU A 1 194 ? -9.890 -6.008 40.454 1.00 76.50 194 LEU A CA 1
ATOM 1580 C C . LEU A 1 194 ? -9.992 -5.798 41.975 1.00 76.50 194 LEU A C 1
ATOM 1582 O O . LEU A 1 194 ? -11.044 -5.397 42.468 1.00 76.50 194 LEU A O 1
ATOM 1586 N N . ALA A 1 195 ? -8.903 -6.047 42.708 1.00 75.75 195 ALA A N 1
ATOM 1587 C CA . ALA A 1 195 ? -8.842 -5.834 44.150 1.00 75.75 195 ALA A CA 1
ATOM 1588 C C . ALA A 1 195 ? -8.964 -4.345 44.507 1.00 75.75 195 ALA A C 1
ATOM 1590 O O . ALA A 1 195 ? -9.762 -4.000 45.372 1.00 75.75 195 ALA A O 1
ATOM 1591 N N . GLU A 1 196 ? -8.260 -3.468 43.787 1.00 78.00 196 GLU A N 1
ATOM 1592 C CA . GLU A 1 196 ? -8.347 -2.014 43.974 1.00 78.00 196 GLU A CA 1
ATOM 1593 C C . GLU A 1 196 ? -9.741 -1.481 43.622 1.00 78.00 196 GLU A C 1
ATOM 1595 O O . GLU A 1 196 ? -10.297 -0.673 44.363 1.00 78.00 196 GLU A O 1
ATOM 1600 N N . ILE A 1 197 ? -10.357 -1.980 42.543 1.00 75.56 197 ILE A N 1
ATOM 1601 C CA . ILE A 1 197 ? -11.728 -1.605 42.157 1.00 75.56 197 ILE A CA 1
ATOM 1602 C C . ILE A 1 197 ? -12.735 -2.039 43.235 1.00 75.56 197 ILE A C 1
ATOM 1604 O O . ILE A 1 197 ? -13.648 -1.290 43.590 1.00 75.56 197 ILE A O 1
ATOM 1608 N N . GLN A 1 198 ? -12.597 -3.256 43.764 1.00 77.62 198 GLN A N 1
ATOM 1609 C CA . GLN A 1 198 ? -13.484 -3.774 44.807 1.00 77.62 198 GLN A CA 1
ATOM 1610 C C . GLN A 1 198 ? -13.299 -3.044 46.135 1.00 77.62 198 GLN A C 1
ATOM 1612 O O . GLN A 1 198 ? -14.291 -2.746 46.797 1.00 77.62 198 GLN A O 1
ATOM 1617 N N . GLU A 1 199 ? -12.060 -2.744 46.517 1.00 81.00 199 GLU A N 1
ATOM 1618 C CA . GLU A 1 199 ? -11.755 -1.996 47.732 1.00 81.00 199 GLU A CA 1
ATOM 1619 C C . GLU A 1 199 ? -12.285 -0.567 47.642 1.00 81.00 199 GLU A C 1
ATOM 1621 O O . GLU A 1 199 ? -12.993 -0.141 48.551 1.00 81.00 199 GLU A O 1
ATOM 1626 N N . TYR A 1 200 ? -12.085 0.117 46.511 1.00 75.00 200 TYR A N 1
ATOM 1627 C CA . TYR A 1 200 ? -12.682 1.428 46.258 1.00 75.00 200 TYR A CA 1
ATOM 1628 C C . TYR A 1 200 ? -14.208 1.389 46.396 1.00 75.00 200 TYR A C 1
ATOM 1630 O O . TYR A 1 200 ? -14.785 2.166 47.153 1.00 75.00 200 TYR A O 1
ATOM 1638 N N . ASN A 1 201 ? -14.874 0.429 45.747 1.00 69.12 201 ASN A N 1
ATOM 1639 C CA . ASN A 1 201 ? -16.326 0.286 45.857 1.00 69.12 201 ASN A CA 1
ATOM 1640 C C . ASN A 1 201 ? -16.775 -0.003 47.292 1.00 69.12 201 ASN A C 1
ATOM 1642 O O . ASN A 1 201 ? -17.799 0.513 47.728 1.00 69.12 201 ASN A O 1
ATOM 1646 N N . LYS A 1 202 ? -16.025 -0.812 48.041 1.00 74.25 202 LYS A N 1
ATOM 1647 C CA . LYS A 1 202 ? -16.377 -1.188 49.411 1.00 74.25 202 LYS A CA 1
ATOM 1648 C C . LYS A 1 202 ? -16.190 -0.030 50.387 1.00 74.25 202 LYS A C 1
ATOM 1650 O O . LYS A 1 202 ? -17.089 0.213 51.184 1.00 74.25 202 LYS A O 1
ATOM 1655 N N . VAL A 1 203 ? -15.076 0.696 50.290 1.00 70.81 203 VAL A N 1
ATOM 1656 C CA . VAL A 1 203 ? -14.802 1.905 51.082 1.00 70.81 203 VAL A CA 1
ATOM 1657 C C . VAL A 1 203 ? -15.866 2.959 50.789 1.00 70.81 203 VAL A C 1
ATOM 1659 O O . VAL A 1 203 ? -16.539 3.404 51.712 1.00 70.81 203 VAL A O 1
ATOM 1662 N N . VAL A 1 204 ? -16.135 3.251 49.513 1.00 68.81 204 VAL A N 1
ATOM 1663 C CA . VAL A 1 204 ? -17.151 4.237 49.115 1.00 68.81 204 VAL A CA 1
ATOM 1664 C C . VAL A 1 204 ? -18.550 3.837 49.595 1.00 68.81 204 VAL A C 1
ATOM 1666 O O . VAL A 1 204 ? -19.272 4.676 50.130 1.00 68.81 204 VAL A O 1
ATOM 1669 N N . PHE A 1 205 ? -18.953 2.569 49.455 1.00 64.81 205 PHE A N 1
ATOM 1670 C CA . PHE A 1 205 ? -20.264 2.119 49.938 1.00 64.81 205 PHE A CA 1
ATOM 1671 C C . PHE A 1 205 ? -20.363 2.091 51.468 1.00 64.81 205 PHE A C 1
ATOM 1673 O O . PHE A 1 205 ? -21.417 2.428 52.005 1.00 64.81 205 PHE A O 1
ATOM 1680 N N . GLU A 1 206 ? -19.318 1.672 52.187 1.00 69.19 206 GLU A N 1
ATOM 1681 C CA . GLU A 1 206 ? -19.335 1.608 53.653 1.00 69.19 206 GLU A CA 1
ATOM 1682 C C . GLU A 1 206 ? -19.236 2.991 54.304 1.00 69.19 206 GLU A C 1
ATOM 1684 O O . GLU A 1 206 ? -19.868 3.208 55.338 1.00 69.19 206 GLU A O 1
ATOM 1689 N N . GLU A 1 207 ? -18.490 3.923 53.713 1.00 65.12 207 GLU A N 1
ATOM 1690 C CA . GLU A 1 207 ? -18.416 5.314 54.164 1.00 65.12 207 GLU A CA 1
ATOM 1691 C C . GLU A 1 207 ? -19.729 6.045 53.874 1.00 65.12 207 GLU A C 1
ATOM 1693 O O . GLU A 1 207 ? -20.335 6.571 54.806 1.00 65.12 207 GLU A O 1
ATOM 1698 N N . ARG A 1 208 ? -20.269 5.961 52.644 1.00 64.06 208 ARG A N 1
ATOM 1699 C CA . ARG A 1 208 ? -21.571 6.571 52.285 1.00 64.06 208 ARG A CA 1
ATOM 1700 C C . ARG A 1 208 ? -22.755 6.019 53.076 1.00 64.06 208 ARG A C 1
ATOM 1702 O O . ARG A 1 208 ? -23.755 6.708 53.217 1.00 64.06 208 ARG A O 1
ATOM 1709 N N . LYS A 1 209 ? -22.660 4.800 53.612 1.00 66.62 209 LYS A N 1
ATOM 1710 C CA . LYS A 1 209 ? -23.714 4.194 54.444 1.00 66.62 209 LYS A CA 1
ATOM 1711 C C . LYS A 1 209 ? -23.687 4.659 55.907 1.00 66.62 209 LYS A C 1
ATOM 1713 O O . LYS A 1 209 ? -24.672 4.453 56.613 1.00 66.62 209 LYS A O 1
ATOM 1718 N N . LYS A 1 210 ? -22.567 5.212 56.381 1.00 72.56 210 LYS A N 1
ATOM 1719 C CA . LYS A 1 210 ? -22.418 5.722 57.758 1.00 72.56 210 LYS A CA 1
ATOM 1720 C C . LYS A 1 210 ? -22.790 7.199 57.894 1.00 72.56 210 LYS A C 1
ATOM 1722 O O . LYS A 1 210 ? -22.977 7.635 59.021 1.00 72.56 210 LYS A O 1
ATOM 1727 N N . LEU A 1 211 ? -22.880 7.905 56.771 1.00 70.75 211 LEU A N 1
ATOM 1728 C CA . LEU A 1 211 ? -23.228 9.318 56.673 1.00 70.75 211 LEU A CA 1
ATOM 1729 C C . LEU A 1 211 ? -24.753 9.473 56.589 1.00 70.75 211 LEU A C 1
ATOM 1731 O O . LEU A 1 211 ? -25.424 8.735 55.862 1.00 70.75 211 LEU A O 1
ATOM 1735 N N . ASP A 1 212 ? -25.300 10.421 57.335 1.00 75.75 212 ASP A N 1
ATOM 1736 C CA . ASP A 1 212 ? -26.683 10.878 57.238 1.00 75.75 212 ASP A CA 1
ATOM 1737 C C . ASP A 1 212 ? -26.901 11.758 55.990 1.00 75.75 212 ASP A C 1
ATOM 1739 O O . ASP A 1 212 ? -25.950 12.220 55.361 1.00 75.75 212 ASP A O 1
ATOM 1743 N N . GLU A 1 213 ? -28.164 11.943 55.575 1.00 70.81 213 GLU A N 1
ATOM 1744 C CA . GLU A 1 213 ? -28.515 12.610 54.302 1.00 70.81 213 GLU A CA 1
ATOM 1745 C C . GLU A 1 213 ? -27.879 14.001 54.159 1.00 70.81 213 GLU A C 1
ATOM 1747 O O . GLU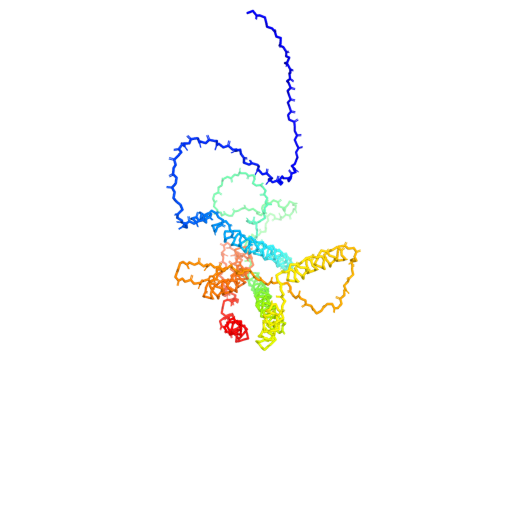 A 1 213 ? -27.396 14.339 53.079 1.00 70.81 213 GLU A O 1
ATOM 1752 N N . ASP A 1 214 ? -27.803 14.763 55.251 1.00 74.19 214 ASP A N 1
ATOM 1753 C CA . ASP A 1 214 ? -27.196 16.095 55.263 1.00 74.19 214 ASP A CA 1
ATOM 1754 C C . ASP A 1 214 ? -25.662 16.034 55.092 1.00 74.19 214 ASP A C 1
ATOM 1756 O O . ASP A 1 214 ? -25.085 16.838 54.355 1.00 74.19 214 ASP A O 1
ATOM 1760 N N . GLU A 1 215 ? -24.992 15.048 55.702 1.00 77.69 215 GLU A N 1
ATOM 1761 C CA . GLU A 1 215 ? -23.538 14.857 55.576 1.00 77.69 215 GLU A CA 1
ATOM 1762 C C . GLU A 1 215 ? -23.149 14.350 54.176 1.00 77.69 215 GLU A C 1
ATOM 1764 O O . GLU A 1 215 ? -22.096 14.706 53.638 1.00 77.69 215 GLU A O 1
ATOM 1769 N N . LEU A 1 216 ? -24.015 13.547 53.549 1.00 73.62 216 LEU A N 1
ATOM 1770 C CA . LEU A 1 216 ? -23.821 13.059 52.185 1.00 73.62 216 LEU A CA 1
ATOM 1771 C C . LEU A 1 216 ? -23.980 14.182 51.146 1.00 73.62 216 LEU A C 1
ATOM 1773 O O . LEU A 1 216 ? -23.230 14.224 50.166 1.00 73.62 216 LEU A O 1
ATOM 1777 N N . GLU A 1 217 ? -24.930 15.097 51.358 1.00 73.62 217 GLU A N 1
ATOM 1778 C CA . GLU A 1 217 ? -25.120 16.292 50.527 1.00 73.62 217 GLU A CA 1
ATOM 1779 C C . GLU A 1 217 ? -23.900 17.231 50.634 1.00 73.62 217 GLU A C 1
ATOM 1781 O O . GLU A 1 217 ? -23.399 17.724 49.621 1.00 73.62 217 GLU A O 1
ATOM 1786 N N . GLU A 1 218 ? -23.345 17.408 51.841 1.00 77.62 218 GLU A N 1
ATOM 1787 C CA . GLU A 1 218 ? -22.149 18.230 52.071 1.00 77.62 218 GLU A CA 1
ATOM 1788 C C . GLU A 1 218 ? -20.885 17.631 51.421 1.00 77.62 218 GLU A C 1
ATOM 1790 O O . GLU A 1 218 ? -20.072 18.357 50.840 1.00 77.62 218 GLU A O 1
ATOM 1795 N N . LEU A 1 219 ? -20.730 16.303 51.453 1.00 77.12 219 LEU A N 1
ATOM 1796 C CA . LEU A 1 219 ? -19.640 15.594 50.770 1.00 77.12 219 LEU A CA 1
ATOM 1797 C C . LEU A 1 219 ? -19.706 15.747 49.248 1.00 77.12 219 LEU A C 1
ATOM 1799 O O . LEU A 1 219 ? -18.681 15.994 48.617 1.00 77.12 219 LEU A O 1
ATOM 1803 N N . ARG A 1 220 ? -20.902 15.663 48.654 1.00 74.56 220 ARG A N 1
ATOM 1804 C CA . ARG A 1 220 ? -21.086 15.852 47.204 1.00 74.56 220 ARG A CA 1
ATOM 1805 C C . ARG A 1 220 ? -20.725 17.266 46.756 1.00 74.56 220 ARG A C 1
ATOM 1807 O O . ARG A 1 220 ? -20.103 17.432 45.710 1.00 74.56 220 ARG A O 1
ATOM 1814 N N . LEU A 1 221 ? -21.087 18.273 47.551 1.00 78.38 221 LEU A N 1
ATOM 1815 C CA . LEU A 1 221 ? -20.739 19.667 47.272 1.00 78.38 221 LEU A CA 1
ATOM 1816 C C . LEU A 1 221 ? -19.221 19.894 47.345 1.00 78.38 221 LEU A C 1
ATOM 1818 O O . LEU A 1 221 ? -18.667 20.555 46.468 1.00 78.38 221 LEU A O 1
ATOM 1822 N N . LYS A 1 222 ? -18.533 19.280 48.317 1.00 77.56 222 LYS A N 1
ATOM 1823 C CA . LYS A 1 222 ? -17.063 19.326 48.414 1.00 77.56 222 LYS A CA 1
ATOM 1824 C C . LYS A 1 222 ? -16.370 18.609 47.253 1.00 77.56 222 LYS A C 1
ATOM 1826 O O . LYS A 1 222 ? -15.413 19.150 46.705 1.00 77.56 222 LYS A O 1
ATOM 1831 N N . GLU A 1 223 ? -16.866 17.441 46.839 1.00 74.81 223 GLU A N 1
ATOM 1832 C CA . GLU A 1 223 ? -16.351 16.713 45.666 1.00 74.81 223 GLU A CA 1
ATOM 1833 C C . GLU A 1 223 ? -16.496 17.551 44.376 1.00 74.81 223 GLU A C 1
ATOM 1835 O O . GLU A 1 223 ? -15.583 17.585 43.548 1.00 74.81 223 GLU A O 1
ATOM 1840 N N . GLU A 1 224 ? -17.612 18.272 44.199 1.00 69.12 224 GLU A N 1
ATOM 1841 C CA . GLU A 1 224 ? -17.812 19.179 43.058 1.00 69.12 224 GLU A CA 1
ATOM 1842 C C . GLU A 1 224 ? -16.920 20.428 43.107 1.00 69.12 224 GLU A C 1
ATOM 1844 O O . GLU A 1 224 ? -16.449 20.888 42.061 1.00 69.12 224 GLU A O 1
ATOM 1849 N N . GLU A 1 225 ? -16.682 20.989 44.294 1.00 73.06 225 GLU A N 1
ATOM 1850 C CA . GLU A 1 225 ? -15.786 22.135 44.477 1.00 73.06 225 GLU A CA 1
ATOM 1851 C C . GLU A 1 225 ? -14.321 21.763 44.230 1.00 73.06 225 GLU A C 1
ATOM 1853 O O . GLU A 1 225 ? -13.637 22.486 43.504 1.00 73.06 225 GLU A O 1
ATOM 1858 N N . GLU A 1 226 ? -13.851 20.614 44.729 1.00 73.69 226 GLU A N 1
ATOM 1859 C CA . GLU A 1 226 ? -12.501 20.109 44.438 1.00 73.69 226 GLU A CA 1
ATOM 1860 C C . GLU A 1 226 ? -12.299 19.843 42.945 1.00 73.69 226 GLU A C 1
ATOM 1862 O O . GLU A 1 226 ? -11.231 20.124 42.397 1.00 73.69 226 GLU A O 1
ATOM 1867 N N . LYS A 1 227 ? -13.321 19.322 42.257 1.00 68.50 227 LYS A N 1
ATOM 1868 C CA . LYS A 1 227 ? -13.246 19.056 40.817 1.00 68.50 227 LYS A CA 1
ATOM 1869 C C . LYS A 1 227 ? -13.132 20.354 40.014 1.00 68.50 227 LYS A C 1
ATOM 1871 O O . LYS A 1 227 ? -12.278 20.453 39.136 1.00 68.50 227 LYS A O 1
ATOM 1876 N N . LYS A 1 228 ? -13.917 21.374 40.375 1.00 71.75 228 LYS A N 1
ATOM 1877 C CA . LYS A 1 228 ? -13.843 22.719 39.776 1.00 71.75 228 LYS A CA 1
ATOM 1878 C C . LYS A 1 228 ? -12.515 23.414 40.073 1.00 71.75 228 LYS A C 1
ATOM 1880 O O . LYS A 1 228 ? -11.997 24.114 39.208 1.00 71.75 228 LYS A O 1
ATOM 1885 N N . GLN A 1 229 ? -11.956 23.220 41.267 1.00 69.12 229 GLN A N 1
ATOM 1886 C CA . GLN A 1 229 ? -10.648 23.770 41.632 1.00 69.12 229 GLN A CA 1
ATOM 1887 C C . GLN A 1 229 ? -9.520 23.103 40.841 1.00 69.12 229 GLN A C 1
ATOM 1889 O O . GLN A 1 229 ? -8.722 23.814 40.241 1.00 69.12 229 GLN A O 1
ATOM 1894 N N . LYS A 1 230 ? -9.515 21.769 40.721 1.00 65.12 230 LYS A N 1
ATOM 1895 C CA . LYS A 1 230 ? -8.527 21.033 39.910 1.00 65.12 230 LYS A CA 1
ATOM 1896 C C . LYS A 1 230 ? -8.610 21.376 38.419 1.00 65.12 230 LYS A C 1
ATOM 1898 O O . LYS A 1 230 ? -7.582 21.474 37.756 1.00 65.12 230 LYS A O 1
ATOM 1903 N N . GLU A 1 231 ? -9.812 21.597 37.887 1.00 61.34 231 GLU A N 1
ATOM 1904 C CA . GLU A 1 231 ? -10.011 22.055 36.503 1.00 61.34 231 GLU A CA 1
ATOM 1905 C C . GLU A 1 231 ? -9.528 23.501 36.287 1.00 61.34 231 GLU A C 1
ATOM 1907 O O . GLU A 1 231 ? -8.943 23.805 35.246 1.00 61.34 231 GLU A O 1
ATOM 1912 N N . ALA A 1 232 ? -9.712 24.387 37.272 1.00 67.25 232 ALA A N 1
ATOM 1913 C CA . ALA A 1 232 ? -9.218 25.764 37.222 1.00 67.25 232 ALA A CA 1
ATOM 1914 C C . ALA A 1 232 ? -7.690 25.854 37.388 1.00 67.25 232 ALA A C 1
ATOM 1916 O O . ALA A 1 232 ? -7.050 26.694 36.757 1.00 67.25 232 ALA A O 1
ATOM 1917 N N . GLU A 1 233 ? -7.100 24.973 38.196 1.00 63.50 233 GLU A N 1
ATOM 1918 C CA . GLU A 1 233 ? -5.658 24.899 38.440 1.00 63.50 233 GLU A CA 1
ATOM 1919 C C . GLU A 1 233 ? -4.914 24.315 37.225 1.00 63.50 233 GLU A C 1
ATOM 1921 O O . GLU A 1 233 ? -3.926 24.902 36.779 1.00 63.50 233 GLU A O 1
ATOM 1926 N N . LYS A 1 234 ? -5.479 23.284 36.566 1.00 55.84 234 LYS A N 1
ATOM 1927 C CA . LYS A 1 234 ? -5.006 22.777 35.258 1.00 55.84 234 LYS A CA 1
ATOM 1928 C C . LYS A 1 234 ? -5.097 23.800 34.123 1.00 55.84 234 LYS A C 1
ATOM 1930 O O . LYS A 1 234 ? -4.334 23.719 33.165 1.00 55.84 234 LYS A O 1
ATOM 1935 N N . ALA A 1 235 ? -6.015 24.761 34.205 1.00 58.75 235 ALA A N 1
ATOM 1936 C CA . ALA A 1 235 ? -6.113 25.850 33.233 1.00 58.75 235 ALA A CA 1
ATOM 1937 C C . ALA A 1 235 ? -5.102 26.987 33.492 1.00 58.75 235 ALA A C 1
ATOM 1939 O O . ALA A 1 235 ? -4.849 27.789 32.591 1.00 58.75 235 ALA A O 1
ATOM 1940 N N . ALA A 1 236 ? -4.542 27.076 34.705 1.00 62.16 236 ALA A N 1
ATOM 1941 C CA . ALA A 1 236 ? -3.672 28.169 35.139 1.00 62.16 236 ALA A CA 1
ATOM 1942 C C . ALA A 1 236 ? -2.172 27.826 35.095 1.00 62.16 236 ALA A C 1
ATOM 1944 O O . ALA A 1 236 ? -1.367 28.709 34.796 1.00 62.16 236 ALA A O 1
ATOM 1945 N N . LEU A 1 237 ? -1.789 26.571 35.360 1.00 55.88 237 LEU A N 1
ATOM 1946 C CA . LEU A 1 237 ? -0.406 26.097 35.274 1.00 55.88 237 LEU A CA 1
ATOM 1947 C C . LEU A 1 237 ? -0.242 25.195 34.050 1.00 55.88 237 LEU A C 1
ATOM 1949 O O . LEU A 1 237 ? -0.567 24.014 34.081 1.00 55.88 237 LEU A O 1
ATOM 1953 N N . GLY A 1 238 ? 0.280 25.745 32.957 1.00 53.62 238 GLY A N 1
ATOM 1954 C CA . GLY A 1 238 ? 0.709 24.961 31.797 1.00 53.62 238 GLY A CA 1
ATOM 1955 C C . GLY A 1 238 ? 2.000 24.176 32.056 1.00 53.62 238 GLY A C 1
ATOM 1956 O O . GLY A 1 238 ? 2.947 24.344 31.293 1.00 53.62 238 GLY A O 1
ATOM 1957 N N . GLU A 1 239 ? 2.064 23.372 33.122 1.00 44.53 239 GLU A N 1
ATOM 1958 C CA . GLU A 1 239 ? 3.230 22.550 33.467 1.00 44.53 239 GLU A CA 1
ATOM 1959 C C . GLU A 1 239 ? 2.839 21.110 33.836 1.00 44.53 239 GLU A C 1
ATOM 1961 O O . GLU A 1 239 ? 1.849 20.848 34.517 1.00 44.53 239 GLU A O 1
ATOM 1966 N N . GLU A 1 240 ? 3.642 20.189 33.303 1.00 48.38 240 GLU A N 1
ATOM 1967 C CA . GLU A 1 240 ? 3.559 18.736 33.397 1.00 48.38 240 GLU A CA 1
ATOM 1968 C C . GLU A 1 240 ? 3.958 18.278 34.808 1.00 48.38 240 GLU A C 1
ATOM 1970 O O . GLU A 1 240 ? 5.140 18.149 35.126 1.00 48.38 240 GLU A O 1
ATOM 1975 N N . GLU A 1 241 ? 2.981 18.028 35.677 1.00 41.03 241 GLU A N 1
ATOM 1976 C CA . GLU A 1 241 ? 3.228 17.193 36.851 1.00 41.03 241 GLU A CA 1
ATOM 1977 C C . GLU A 1 241 ? 3.400 15.733 36.400 1.00 41.03 241 GLU A C 1
ATOM 1979 O O . GLU A 1 241 ? 2.675 15.260 35.521 1.00 41.03 241 GLU A O 1
ATOM 1984 N N . GLU A 1 242 ? 4.317 14.999 37.044 1.00 44.03 242 GLU A N 1
ATOM 1985 C CA . GLU A 1 242 ? 4.354 13.525 37.107 1.00 44.03 242 GLU A CA 1
ATOM 1986 C C . GLU A 1 242 ? 3.078 12.988 37.811 1.00 44.03 242 GLU A C 1
ATOM 1988 O O . GLU A 1 242 ? 3.124 12.191 38.750 1.00 44.03 242 GLU A O 1
ATOM 1993 N N . GLU A 1 243 ? 1.895 13.432 37.373 1.00 47.81 243 GLU A N 1
ATOM 1994 C CA . GLU A 1 243 ? 0.659 12.683 37.532 1.00 47.81 243 GLU A CA 1
ATOM 1995 C C . GLU A 1 243 ? 0.929 11.311 36.911 1.00 47.81 243 GLU A C 1
ATOM 1997 O O . GLU A 1 243 ? 1.406 11.234 35.778 1.00 47.81 243 GLU A O 1
ATOM 2002 N N . VAL A 1 244 ? 0.638 10.228 37.645 1.00 53.03 244 VAL A N 1
ATOM 2003 C CA . VAL A 1 244 ? 0.500 8.874 37.082 1.00 53.03 244 VAL A CA 1
ATOM 2004 C C . VAL A 1 244 ? -0.113 9.033 35.699 1.00 53.03 244 VAL A C 1
ATOM 2006 O O . VAL A 1 244 ? -1.241 9.520 35.638 1.00 53.03 244 VAL A O 1
ATOM 2009 N N . LEU A 1 245 ? 0.652 8.748 34.634 1.00 53.66 245 LEU A N 1
ATOM 2010 C CA . LEU A 1 245 ? 0.278 9.032 33.248 1.00 53.66 245 LEU A CA 1
ATOM 2011 C C . LEU A 1 245 ? -1.099 8.420 32.991 1.00 53.66 245 LEU A C 1
ATOM 2013 O O . LEU A 1 245 ? -1.220 7.242 32.662 1.00 53.66 245 LEU A O 1
ATOM 2017 N N . LYS A 1 246 ? -2.161 9.204 33.199 1.00 63.62 246 LYS A N 1
ATOM 2018 C CA . LYS A 1 246 ? -3.522 8.783 32.905 1.00 63.62 246 LYS A CA 1
ATOM 2019 C C . LYS A 1 246 ? -3.619 8.859 31.403 1.00 63.62 246 LYS A C 1
ATOM 2021 O O . LYS A 1 246 ? -3.913 9.914 30.842 1.00 63.62 246 LYS A O 1
ATOM 2026 N N . LEU A 1 247 ? -3.270 7.745 30.772 1.00 67.50 247 LEU A N 1
ATOM 2027 C CA . LEU A 1 247 ? -3.322 7.620 29.334 1.00 67.50 247 LEU A CA 1
ATOM 2028 C C . LEU A 1 247 ? -4.731 7.995 28.863 1.00 67.50 247 LEU A C 1
ATOM 2030 O O . LEU A 1 247 ? -5.719 7.613 29.502 1.00 67.50 247 LEU A O 1
ATOM 2034 N N . PRO A 1 248 ? -4.847 8.762 27.768 1.00 73.31 248 PRO A N 1
ATOM 2035 C CA . PRO A 1 248 ? -6.148 9.101 27.231 1.00 73.31 248 PRO A CA 1
ATOM 2036 C C . PRO A 1 248 ? -6.886 7.809 26.848 1.00 73.31 248 PRO A C 1
ATOM 2038 O O . PRO A 1 248 ? -6.256 6.870 26.346 1.00 73.31 248 PRO A O 1
ATOM 2041 N N . PRO A 1 249 ? -8.210 7.739 27.072 1.00 75.12 249 PRO A N 1
ATOM 2042 C CA . PRO A 1 249 ? -8.989 6.570 26.694 1.00 75.12 249 PRO A CA 1
ATOM 2043 C C . PRO A 1 249 ? -8.895 6.349 25.181 1.00 75.12 249 PRO A C 1
ATOM 2045 O O . PRO A 1 249 ? -9.066 7.283 24.397 1.00 75.12 249 PRO A O 1
ATOM 2048 N N . MET A 1 250 ? -8.627 5.108 24.769 1.00 74.81 250 MET A N 1
ATOM 2049 C CA . MET A 1 250 ? -8.490 4.761 23.348 1.00 74.81 250 MET A CA 1
ATOM 2050 C C . MET A 1 250 ? -9.833 4.689 22.617 1.00 74.81 250 MET A C 1
ATOM 2052 O O . MET A 1 250 ? -9.896 4.937 21.415 1.00 74.81 250 MET A O 1
ATOM 2056 N N . PHE A 1 251 ? -10.901 4.326 23.323 1.00 79.69 251 PHE A N 1
ATOM 2057 C CA . PHE A 1 251 ? -12.233 4.157 22.758 1.00 79.69 251 PHE A CA 1
ATOM 2058 C C . PHE A 1 251 ? -13.302 4.490 23.795 1.00 79.69 251 PHE A C 1
ATOM 2060 O O . PHE A 1 251 ? -13.057 4.487 25.002 1.00 79.69 251 PHE A O 1
ATOM 2067 N N . ILE A 1 252 ? -14.496 4.792 23.299 1.00 80.56 252 ILE A N 1
ATOM 2068 C CA . ILE A 1 252 ? -15.682 5.049 24.106 1.00 80.56 252 ILE A CA 1
ATOM 2069 C C . ILE A 1 252 ? -16.655 3.912 23.822 1.00 80.56 252 ILE A C 1
ATOM 2071 O O . ILE A 1 252 ? -16.932 3.614 22.661 1.00 80.56 252 ILE A O 1
ATOM 2075 N N . THR A 1 253 ? -17.158 3.296 24.886 1.00 82.56 253 THR A N 1
ATOM 2076 C CA . THR A 1 253 ? -18.283 2.367 24.817 1.00 82.56 253 THR A CA 1
ATOM 2077 C C . THR A 1 253 ? -19.464 2.969 25.556 1.00 82.56 253 THR A C 1
ATOM 2079 O O . THR A 1 253 ? -19.316 3.550 26.632 1.00 82.56 253 THR A O 1
ATOM 2082 N N . GLU A 1 254 ? -20.643 2.825 24.975 1.00 83.44 254 GLU A N 1
ATOM 2083 C CA . GLU A 1 254 ? -21.906 3.208 25.583 1.00 83.44 254 GLU A CA 1
ATOM 2084 C C . GLU A 1 254 ? -22.545 1.996 26.255 1.00 83.44 254 GLU A C 1
ATOM 2086 O O . GLU A 1 254 ? -22.290 0.844 25.898 1.00 83.44 254 GLU A O 1
ATOM 2091 N N . PHE A 1 255 ? -23.364 2.268 27.263 1.00 85.19 255 PHE A N 1
ATOM 2092 C CA . PHE A 1 255 ? -24.068 1.258 28.032 1.00 85.19 255 PHE A CA 1
ATOM 2093 C C . PHE A 1 255 ? -25.560 1.410 27.779 1.00 85.19 255 PHE A C 1
ATOM 2095 O O . PHE A 1 255 ? -26.154 2.440 28.107 1.00 85.19 255 PHE A O 1
ATOM 2102 N N . VAL A 1 256 ? -26.157 0.391 27.175 1.00 84.81 256 VAL A N 1
ATOM 2103 C CA . VAL A 1 256 ? -27.556 0.394 26.764 1.00 84.81 256 VAL A CA 1
ATOM 2104 C C . VAL A 1 256 ? -28.318 -0.555 27.678 1.00 84.81 256 VAL A C 1
ATOM 2106 O O . VAL A 1 256 ? -28.089 -1.764 27.688 1.00 84.81 256 VAL A O 1
ATOM 2109 N N . LEU A 1 257 ? -29.217 0.013 28.479 1.00 86.69 257 LEU A N 1
ATOM 2110 C CA . LEU A 1 257 ? -30.130 -0.741 29.329 1.00 86.69 257 LEU A CA 1
ATOM 2111 C C . LEU A 1 257 ? -31.480 -0.868 28.622 1.00 86.69 257 LEU A C 1
ATOM 2113 O O . LEU A 1 257 ? -32.227 0.106 28.516 1.00 86.69 257 LEU A O 1
ATOM 2117 N N . ASP A 1 258 ? -31.790 -2.075 28.166 1.00 83.12 258 ASP A N 1
ATOM 2118 C CA . ASP A 1 258 ? -33.126 -2.468 27.733 1.00 83.12 258 ASP A CA 1
ATOM 2119 C C . ASP A 1 258 ? -33.901 -3.081 28.918 1.00 83.12 258 ASP A C 1
ATOM 2121 O O . ASP A 1 258 ? -33.344 -3.479 29.942 1.00 83.12 258 ASP A O 1
ATOM 2125 N N . THR A 1 259 ? -35.217 -3.176 28.774 1.00 85.12 259 THR A N 1
ATOM 2126 C CA . THR A 1 259 ? -36.183 -3.709 29.744 1.00 85.12 259 THR A CA 1
ATOM 2127 C C . THR A 1 259 ? -35.813 -5.069 30.341 1.00 85.12 259 THR A C 1
ATOM 2129 O O . THR A 1 259 ? -36.209 -5.353 31.472 1.00 85.12 259 THR A O 1
ATOM 2132 N N . ALA A 1 260 ? -35.064 -5.903 29.615 1.00 83.19 260 ALA A N 1
ATOM 2133 C CA . ALA A 1 260 ? -34.668 -7.242 30.049 1.00 83.19 260 ALA A CA 1
ATOM 2134 C C . ALA A 1 260 ? -33.159 -7.517 29.967 1.00 83.19 260 ALA A C 1
ATOM 2136 O O . ALA A 1 260 ? -32.714 -8.562 30.443 1.00 83.19 260 ALA A O 1
ATOM 2137 N N . GLN A 1 261 ? -32.373 -6.624 29.362 1.00 85.31 261 GLN A N 1
ATOM 2138 C CA . GLN A 1 261 ? -30.967 -6.884 29.085 1.00 85.31 261 GLN A CA 1
ATOM 2139 C C . GLN A 1 261 ? -30.136 -5.613 29.161 1.00 85.31 261 GLN A C 1
ATOM 2141 O O . GLN A 1 261 ? -30.574 -4.514 28.838 1.00 85.31 261 GLN A O 1
ATOM 2146 N N . LEU A 1 262 ? -28.898 -5.817 29.574 1.00 86.06 262 LEU A N 1
ATOM 2147 C CA . LEU A 1 262 ? -27.859 -4.822 29.605 1.00 86.06 262 LEU A CA 1
ATOM 2148 C C . LEU A 1 262 ? -26.811 -5.165 28.546 1.00 86.06 262 LEU A C 1
ATOM 2150 O O . LEU A 1 262 ? -26.287 -6.280 28.556 1.00 86.06 262 LEU A O 1
ATOM 2154 N N . SER A 1 263 ? -26.529 -4.238 27.638 1.00 85.56 263 SER A N 1
ATOM 2155 C CA . SER A 1 263 ? -25.580 -4.437 26.539 1.00 85.56 263 SER A CA 1
ATOM 2156 C C . SER A 1 263 ? -24.624 -3.257 26.400 1.00 85.56 263 SER A C 1
ATOM 2158 O O . SER A 1 263 ? -24.962 -2.121 26.731 1.00 85.56 263 SER A O 1
ATOM 2160 N N . PHE A 1 264 ? -23.431 -3.532 25.883 1.00 83.44 264 PHE A N 1
ATOM 2161 C CA . PHE A 1 264 ? -22.458 -2.511 25.506 1.00 83.44 264 PHE A CA 1
ATOM 2162 C C . PHE A 1 264 ? -22.605 -2.171 24.026 1.00 83.44 264 PHE A C 1
ATOM 2164 O O . PHE A 1 264 ? -23.022 -3.015 23.236 1.00 83.44 264 PHE A O 1
ATOM 2171 N N . GLN A 1 265 ? -22.286 -0.931 23.665 1.00 82.81 265 GLN A N 1
ATOM 2172 C CA . GLN A 1 265 ? -22.192 -0.506 22.277 1.00 82.81 265 GLN A CA 1
ATOM 2173 C C . GLN A 1 265 ? -20.890 0.286 22.057 1.00 82.81 265 GLN A C 1
ATOM 2175 O O . GLN A 1 265 ? -20.771 1.401 22.571 1.00 82.81 265 GLN A O 1
ATOM 2180 N N . PRO A 1 266 ? -19.916 -0.239 21.292 1.00 85.81 266 PRO A N 1
ATOM 2181 C CA . PRO A 1 266 ? -19.911 -1.569 20.674 1.00 85.81 266 PRO A CA 1
ATOM 2182 C C . PRO A 1 266 ? -19.903 -2.700 21.713 1.00 85.81 266 PRO A C 1
ATOM 2184 O O . PRO A 1 266 ? -19.417 -2.513 22.829 1.00 85.81 266 PRO A O 1
ATOM 2187 N N . ASP A 1 267 ? -20.448 -3.860 21.350 1.00 85.69 267 ASP A N 1
ATOM 2188 C CA . ASP A 1 267 ? -20.236 -5.078 22.134 1.00 85.69 267 ASP A CA 1
ATOM 2189 C C . ASP A 1 267 ? -18.816 -5.637 21.905 1.00 85.69 267 ASP A C 1
ATOM 2191 O O . ASP A 1 267 ? -18.014 -5.075 21.153 1.00 85.69 267 ASP A O 1
ATOM 2195 N N . GLU A 1 268 ? -18.465 -6.710 22.614 1.00 85.44 268 GLU A N 1
ATOM 2196 C CA . GLU A 1 268 ? -17.121 -7.297 22.544 1.00 85.44 268 GLU A CA 1
ATOM 2197 C C . GLU A 1 268 ? -16.778 -7.805 21.134 1.00 85.44 268 GLU A C 1
ATOM 2199 O O . GLU A 1 268 ? -15.665 -7.588 20.653 1.00 85.44 268 GLU A O 1
ATOM 2204 N N . GLU A 1 269 ? -17.738 -8.437 20.455 1.00 88.50 269 GLU A N 1
ATOM 2205 C CA . GLU A 1 269 ? -17.556 -8.987 19.109 1.00 88.50 269 GLU A CA 1
ATOM 2206 C C . GLU A 1 269 ? -17.384 -7.857 18.084 1.00 88.50 269 GLU A C 1
ATOM 2208 O O . GLU A 1 269 ? -16.414 -7.845 17.326 1.00 88.50 269 GLU A O 1
ATOM 2213 N N . GLU A 1 270 ? -18.240 -6.832 18.136 1.00 87.06 270 GLU A N 1
ATOM 2214 C CA . GLU A 1 270 ? -18.151 -5.648 17.282 1.00 87.06 270 GLU A CA 1
ATOM 2215 C C . GLU A 1 270 ? -16.838 -4.884 17.516 1.00 87.06 270 GLU A C 1
ATOM 2217 O O . GLU A 1 270 ? -16.242 -4.349 16.575 1.00 87.06 270 GLU A O 1
ATOM 2222 N N . PHE A 1 271 ? -16.352 -4.828 18.759 1.00 86.00 271 PHE A N 1
ATOM 2223 C CA . PHE A 1 271 ? -15.057 -4.228 19.064 1.00 86.00 271 PHE A CA 1
ATOM 2224 C C . PHE A 1 271 ? -13.898 -5.023 18.443 1.00 86.00 271 PHE A C 1
ATOM 2226 O O . PHE A 1 271 ? -13.024 -4.428 17.803 1.00 86.00 271 PHE A O 1
ATOM 2233 N N . GLN A 1 272 ? -13.899 -6.354 18.574 1.00 88.12 272 GLN A N 1
ATOM 2234 C CA . GLN A 1 272 ? -12.887 -7.224 17.963 1.00 88.12 272 GLN A CA 1
ATOM 2235 C C . GLN A 1 272 ? -12.869 -7.094 16.436 1.00 88.12 272 GLN A C 1
ATOM 2237 O O . GLN A 1 272 ? -11.795 -6.936 15.843 1.00 88.12 272 GLN A O 1
ATOM 2242 N N . ASP A 1 273 ? -14.044 -7.088 15.808 1.00 88.31 273 ASP A N 1
ATOM 2243 C CA . ASP A 1 273 ? -14.187 -6.936 14.362 1.00 88.31 273 ASP A CA 1
ATOM 2244 C C . ASP A 1 273 ? -13.675 -5.577 13.877 1.00 88.31 273 ASP A C 1
ATOM 2246 O O . ASP A 1 273 ? -12.928 -5.515 12.897 1.00 88.31 273 ASP A O 1
ATOM 2250 N N . LYS A 1 274 ? -13.978 -4.488 14.596 1.00 85.88 274 LYS A N 1
ATOM 2251 C CA . LYS A 1 274 ? -13.463 -3.147 14.269 1.00 85.88 274 LYS A CA 1
ATOM 2252 C C . LYS A 1 274 ? -11.943 -3.072 14.361 1.00 85.88 274 LYS A C 1
ATOM 2254 O O . LYS A 1 274 ? -11.310 -2.482 13.486 1.00 85.88 274 LYS A O 1
ATOM 2259 N N . ILE A 1 275 ? -11.326 -3.673 15.380 1.00 88.75 275 ILE A N 1
ATOM 2260 C CA . ILE A 1 275 ? -9.857 -3.705 15.482 1.00 88.75 275 ILE A CA 1
ATOM 2261 C C . ILE A 1 275 ? -9.248 -4.548 14.354 1.00 88.75 275 ILE A C 1
ATOM 2263 O O . ILE A 1 275 ? -8.240 -4.152 13.762 1.00 88.75 275 ILE A O 1
ATOM 2267 N N . ALA A 1 276 ? -9.864 -5.681 14.011 1.00 90.44 276 ALA A N 1
ATOM 2268 C CA . ALA A 1 276 ? -9.434 -6.490 12.876 1.00 90.44 276 ALA A CA 1
ATOM 2269 C C . ALA A 1 276 ? -9.553 -5.722 11.549 1.00 90.44 276 ALA A C 1
ATOM 2271 O O . ALA A 1 276 ? -8.653 -5.805 10.710 1.00 90.44 276 ALA A O 1
ATOM 2272 N N . GLU A 1 277 ? -10.614 -4.932 11.377 1.00 90.12 277 GLU A N 1
ATOM 2273 C CA . GLU A 1 277 ? -10.794 -4.058 10.222 1.00 90.12 277 GLU A CA 1
ATOM 2274 C C . GLU A 1 277 ? -9.701 -2.984 10.149 1.00 90.12 277 GLU A C 1
ATOM 2276 O O . GLU A 1 277 ? -9.129 -2.778 9.082 1.00 90.12 277 GLU A O 1
ATOM 2281 N N . VAL A 1 278 ? -9.337 -2.352 11.269 1.00 89.50 278 VAL A N 1
ATOM 2282 C CA . VAL A 1 278 ? -8.238 -1.369 11.316 1.00 89.50 278 VAL A CA 1
ATOM 2283 C C . VAL A 1 278 ? -6.908 -1.999 10.887 1.00 89.50 278 VAL A C 1
ATOM 2285 O O . VAL A 1 278 ? -6.188 -1.424 10.069 1.00 89.50 278 VAL A O 1
ATOM 2288 N N . ILE A 1 279 ? -6.590 -3.202 11.378 1.00 91.12 279 ILE A N 1
ATOM 2289 C CA . ILE A 1 279 ? -5.380 -3.933 10.963 1.00 91.12 279 ILE A CA 1
ATOM 2290 C C . ILE A 1 279 ? -5.417 -4.220 9.460 1.00 91.12 279 ILE A C 1
ATOM 2292 O O . ILE A 1 279 ? -4.423 -4.011 8.762 1.00 91.12 279 ILE A O 1
ATOM 2296 N N . LYS A 1 280 ? -6.571 -4.657 8.948 1.00 92.12 280 LYS A N 1
ATOM 2297 C CA . LYS A 1 280 ? -6.758 -4.900 7.519 1.00 92.12 280 LYS A CA 1
ATOM 2298 C C . LYS A 1 280 ? -6.570 -3.618 6.705 1.00 92.12 280 LYS A C 1
ATOM 2300 O O . LYS A 1 280 ? -5.872 -3.646 5.701 1.00 92.12 280 LYS A O 1
ATOM 2305 N N . GLN A 1 281 ? -7.102 -2.485 7.159 1.00 90.62 281 GLN A N 1
ATOM 2306 C CA . GLN A 1 281 ? -6.914 -1.190 6.502 1.00 90.62 281 GLN A CA 1
ATOM 2307 C C . GLN A 1 281 ? -5.433 -0.779 6.449 1.00 90.62 281 GLN A C 1
ATOM 2309 O O . GLN A 1 281 ? -5.004 -0.209 5.447 1.00 90.62 281 GLN A O 1
ATOM 2314 N N . PHE A 1 282 ? -4.620 -1.102 7.464 1.00 91.44 282 PHE A N 1
ATOM 2315 C CA . PHE A 1 282 ? -3.167 -0.891 7.390 1.00 91.44 282 PHE A CA 1
ATOM 2316 C C . PHE A 1 282 ? -2.518 -1.728 6.283 1.00 91.44 282 PHE A C 1
ATOM 2318 O O . PHE A 1 282 ? -1.676 -1.214 5.546 1.00 91.44 282 PHE A O 1
ATOM 2325 N N . GLN A 1 283 ? -2.916 -2.996 6.145 1.00 93.75 283 GLN A N 1
ATOM 2326 C CA . GLN A 1 283 ? -2.413 -3.885 5.095 1.00 93.75 283 GLN A CA 1
ATOM 2327 C C . GLN A 1 283 ? -2.875 -3.431 3.704 1.00 93.75 283 GLN A C 1
ATOM 2329 O O . GLN A 1 283 ? -2.052 -3.301 2.800 1.00 93.75 283 GLN A O 1
ATOM 2334 N N . ASP A 1 284 ? -4.160 -3.120 3.542 1.00 92.81 284 ASP A N 1
ATOM 2335 C CA . ASP A 1 284 ? -4.750 -2.668 2.278 1.00 92.81 284 ASP A CA 1
ATOM 2336 C C . ASP A 1 284 ? -4.123 -1.342 1.811 1.00 92.81 284 ASP A C 1
ATOM 2338 O O . ASP A 1 284 ? -3.817 -1.178 0.627 1.00 92.81 284 ASP A O 1
ATOM 2342 N N . ALA A 1 285 ? -3.838 -0.420 2.741 1.00 92.25 285 ALA A N 1
ATOM 2343 C CA . ALA A 1 285 ? -3.191 0.850 2.424 1.00 92.25 285 ALA A CA 1
ATOM 2344 C C . ALA A 1 285 ? -1.810 0.640 1.791 1.00 92.25 285 ALA A C 1
ATOM 2346 O O . ALA A 1 285 ? -1.502 1.261 0.774 1.00 92.25 285 ALA A O 1
ATOM 2347 N N . VAL A 1 286 ? -0.981 -0.248 2.343 1.00 94.56 286 VAL A N 1
ATOM 2348 C CA . VAL A 1 286 ? 0.356 -0.503 1.787 1.00 94.56 286 VAL A CA 1
ATOM 2349 C C . VAL A 1 286 ? 0.331 -1.405 0.551 1.00 94.56 286 VAL A C 1
ATOM 2351 O O . VAL A 1 286 ? 1.175 -1.246 -0.327 1.00 94.56 286 VAL A O 1
ATOM 2354 N N . LEU A 1 287 ? -0.658 -2.300 0.432 1.00 94.44 287 LEU A N 1
ATOM 2355 C CA . LEU A 1 287 ? -0.883 -3.118 -0.766 1.00 94.44 287 LEU A CA 1
ATOM 2356 C C . LEU A 1 287 ? -1.357 -2.290 -1.967 1.00 94.44 287 LEU A C 1
ATOM 2358 O O . LEU A 1 287 ? -1.179 -2.720 -3.103 1.00 94.44 287 LEU A O 1
ATOM 2362 N N . SER A 1 288 ? -1.916 -1.098 -1.735 1.00 93.25 288 SER A N 1
ATOM 2363 C CA . SER A 1 288 ? -2.294 -0.170 -2.808 1.00 93.25 288 SER A CA 1
ATOM 2364 C C . SER A 1 288 ? -1.096 0.381 -3.600 1.00 93.25 288 SER A C 1
ATOM 2366 O O . SER A 1 288 ? -1.274 0.937 -4.686 1.00 93.25 288 SER A O 1
ATOM 2368 N N . VAL A 1 289 ? 0.130 0.230 -3.084 1.00 94.62 289 VAL A N 1
ATOM 2369 C CA . VAL A 1 289 ? 1.357 0.653 -3.764 1.00 94.62 289 VAL A CA 1
ATOM 2370 C C . VAL A 1 289 ? 1.821 -0.438 -4.727 1.00 94.62 289 VAL A C 1
ATOM 2372 O O . VAL A 1 289 ? 2.438 -1.425 -4.336 1.00 94.62 289 VAL A O 1
ATOM 2375 N N . GLU A 1 290 ? 1.543 -0.236 -6.012 1.00 93.94 290 GLU A N 1
ATOM 2376 C CA . GLU A 1 290 ? 1.901 -1.184 -7.070 1.00 93.94 290 GLU A CA 1
ATOM 2377 C C . GLU A 1 290 ? 3.395 -1.152 -7.435 1.00 93.94 290 GLU A C 1
ATOM 2379 O O . GLU A 1 290 ? 4.057 -0.111 -7.369 1.00 93.94 290 GLU A O 1
ATOM 2384 N N . ASN A 1 291 ? 3.908 -2.278 -7.932 1.00 95.12 291 ASN A N 1
ATOM 2385 C CA . ASN A 1 291 ? 5.258 -2.372 -8.491 1.00 95.12 291 ASN A CA 1
ATOM 2386 C C . ASN A 1 291 ? 5.438 -1.476 -9.734 1.00 95.12 291 ASN A C 1
ATOM 2388 O O . ASN A 1 291 ? 4.484 -1.106 -10.422 1.00 95.12 291 ASN A O 1
ATOM 2392 N N . LEU A 1 292 ? 6.688 -1.144 -10.043 1.00 94.94 292 LEU A N 1
ATOM 2393 C CA . LEU A 1 292 ? 7.108 -0.334 -11.184 1.00 94.94 292 LEU A CA 1
ATOM 2394 C C . LEU A 1 292 ? 7.327 -1.171 -12.447 1.00 94.94 292 LEU A C 1
ATOM 2396 O O . LEU A 1 292 ? 7.056 -0.702 -13.545 1.00 94.94 292 LEU A O 1
ATOM 2400 N N . VAL A 1 293 ? 7.816 -2.409 -12.326 1.00 92.38 293 VAL A N 1
ATOM 2401 C CA . VAL A 1 293 ? 8.073 -3.291 -13.483 1.00 92.38 293 VAL A CA 1
ATOM 2402 C C . VAL A 1 293 ? 6.849 -3.535 -14.385 1.00 92.38 293 VAL A C 1
ATOM 2404 O O . VAL A 1 293 ? 7.012 -3.498 -15.613 1.00 92.38 293 VAL A O 1
ATOM 2407 N N . PRO A 1 294 ? 5.642 -3.819 -13.854 1.00 91.31 294 PRO A N 1
ATOM 2408 C CA . PRO A 1 294 ? 4.463 -4.002 -14.698 1.00 91.31 294 PRO A CA 1
ATOM 2409 C C . PRO A 1 294 ? 3.900 -2.680 -15.240 1.00 91.31 294 PRO A C 1
ATOM 2411 O O . PRO A 1 294 ? 3.154 -2.718 -16.214 1.00 91.31 294 PRO A O 1
ATOM 2414 N N . ASP A 1 295 ? 4.270 -1.535 -14.659 1.00 92.31 295 ASP A N 1
ATOM 2415 C CA . ASP A 1 295 ? 3.761 -0.213 -15.033 1.00 92.31 295 ASP A CA 1
ATOM 2416 C C . ASP A 1 295 ? 4.231 0.173 -16.447 1.00 92.31 295 ASP A C 1
ATOM 2418 O O . ASP A 1 295 ? 5.432 0.225 -16.735 1.00 92.31 295 ASP A O 1
ATOM 2422 N N . GLU A 1 296 ? 3.272 0.470 -17.329 1.00 90.50 296 GLU A N 1
ATOM 2423 C CA . GLU A 1 296 ? 3.514 0.849 -18.729 1.00 90.50 296 GLU A CA 1
ATOM 2424 C C . GLU A 1 296 ? 4.415 2.079 -18.857 1.00 90.50 296 GLU A C 1
ATOM 2426 O O . GLU A 1 296 ? 5.123 2.236 -19.852 1.00 90.50 296 GLU A O 1
ATOM 2431 N N . TYR A 1 297 ? 4.470 2.922 -17.821 1.00 91.19 297 TYR A N 1
ATOM 2432 C CA . TYR A 1 297 ? 5.401 4.039 -17.768 1.00 91.19 297 TYR A CA 1
ATOM 2433 C C . TYR A 1 297 ? 6.841 3.574 -18.026 1.00 91.19 297 TYR A C 1
ATOM 2435 O O . TYR A 1 297 ? 7.604 4.285 -18.674 1.00 91.19 297 TYR A O 1
ATOM 2443 N N . PHE A 1 298 ? 7.226 2.368 -17.600 1.00 92.25 298 PHE A N 1
ATOM 2444 C CA . PHE A 1 298 ? 8.576 1.831 -17.779 1.00 92.25 298 PHE A CA 1
ATOM 2445 C C . PHE A 1 298 ? 8.762 0.964 -19.032 1.00 92.25 298 PHE A C 1
ATOM 2447 O O . PHE A 1 298 ? 9.856 0.423 -19.226 1.00 92.25 298 PHE A O 1
ATOM 2454 N N . ASP A 1 299 ? 7.765 0.844 -19.914 1.00 90.44 299 ASP A N 1
ATOM 2455 C CA . ASP A 1 299 ? 7.858 -0.006 -21.111 1.00 90.44 299 ASP A CA 1
ATOM 2456 C C . ASP A 1 299 ? 8.987 0.430 -22.061 1.00 90.44 299 ASP A C 1
ATOM 2458 O O . ASP A 1 299 ? 9.638 -0.424 -22.659 1.00 90.44 299 ASP A O 1
ATOM 2462 N N . ALA A 1 300 ? 9.346 1.719 -22.091 1.00 89.25 300 ALA A N 1
ATOM 2463 C CA . ALA A 1 300 ? 10.512 2.214 -22.836 1.00 89.25 300 ALA A CA 1
ATOM 2464 C C . ALA A 1 300 ? 11.842 1.533 -22.433 1.00 89.25 300 ALA A C 1
ATOM 2466 O O . ALA A 1 300 ? 12.793 1.502 -23.217 1.00 89.25 300 ALA A O 1
ATOM 2467 N N . PHE A 1 301 ? 11.919 0.976 -21.220 1.00 91.19 301 PHE A N 1
ATOM 2468 C CA . PHE A 1 301 ? 13.103 0.295 -20.690 1.00 91.19 301 PHE A CA 1
ATOM 2469 C C . PHE A 1 301 ? 12.909 -1.218 -20.568 1.00 91.19 301 PHE A C 1
ATOM 2471 O O . PHE A 1 301 ? 13.865 -1.968 -20.765 1.00 91.19 301 PHE A O 1
ATOM 2478 N N . THR A 1 302 ? 11.696 -1.669 -20.234 1.00 90.75 302 THR A N 1
ATOM 2479 C CA . THR A 1 302 ? 11.383 -3.090 -20.001 1.00 90.75 302 THR A CA 1
ATOM 2480 C C . THR A 1 302 ? 10.951 -3.827 -21.270 1.00 90.75 302 THR A C 1
ATOM 2482 O O . THR A 1 302 ? 11.107 -5.047 -21.348 1.00 90.75 302 THR A O 1
ATOM 2485 N N . ARG A 1 303 ? 10.450 -3.096 -22.274 1.00 89.00 303 ARG A N 1
ATOM 2486 C CA . ARG A 1 303 ? 10.019 -3.574 -23.599 1.00 89.00 303 ARG A CA 1
ATOM 2487 C C . ARG A 1 303 ? 10.460 -2.599 -24.700 1.00 89.00 303 ARG A C 1
ATOM 2489 O O . ARG A 1 303 ? 9.615 -2.041 -25.404 1.00 89.00 303 ARG A O 1
ATOM 2496 N N . PRO A 1 304 ? 11.775 -2.364 -24.860 1.00 86.06 304 PRO A N 1
ATOM 2497 C CA . PRO A 1 304 ? 12.268 -1.387 -25.823 1.00 86.06 304 PRO A CA 1
ATOM 2498 C C . PRO A 1 304 ? 11.849 -1.741 -27.253 1.00 86.06 304 PRO A C 1
ATOM 2500 O O . PRO A 1 304 ? 11.715 -2.918 -27.610 1.00 86.06 304 PRO A O 1
ATOM 2503 N N . ILE A 1 305 ? 11.719 -0.716 -28.095 1.00 85.44 305 ILE A N 1
ATOM 2504 C CA . ILE A 1 305 ? 11.476 -0.886 -29.523 1.00 85.44 305 ILE A CA 1
ATOM 2505 C C . ILE A 1 305 ? 12.826 -1.027 -30.227 1.00 85.44 305 ILE A C 1
ATOM 2507 O O . ILE A 1 305 ? 13.726 -0.188 -30.117 1.00 85.44 305 ILE A O 1
ATOM 2511 N N . ILE A 1 306 ? 12.984 -2.119 -30.966 1.00 82.56 306 ILE A N 1
ATOM 2512 C CA . ILE A 1 306 ? 14.175 -2.419 -31.755 1.00 82.56 306 ILE A CA 1
ATOM 2513 C C . ILE A 1 306 ? 13.740 -2.699 -33.189 1.00 82.56 306 ILE A C 1
ATOM 2515 O O . ILE A 1 306 ? 13.039 -3.673 -33.453 1.00 82.56 306 ILE A O 1
ATOM 2519 N N . ASN A 1 307 ? 14.148 -1.838 -34.130 1.00 83.19 307 ASN A N 1
ATOM 2520 C CA . ASN A 1 307 ? 13.786 -1.950 -35.549 1.00 83.19 307 ASN A CA 1
ATOM 2521 C C . ASN A 1 307 ? 12.271 -2.168 -35.766 1.00 83.19 307 ASN A C 1
ATOM 2523 O O . ASN A 1 307 ? 11.864 -3.074 -36.497 1.00 83.19 307 ASN A O 1
ATOM 2527 N N . ASN A 1 308 ? 11.443 -1.343 -35.112 1.00 80.12 308 ASN A N 1
ATOM 2528 C CA . ASN A 1 308 ? 9.971 -1.382 -35.131 1.00 80.12 308 ASN A CA 1
ATOM 2529 C C . ASN A 1 308 ? 9.336 -2.653 -34.540 1.00 80.12 308 ASN A C 1
ATOM 2531 O O . ASN A 1 308 ? 8.186 -2.970 -34.843 1.00 80.12 308 ASN A O 1
ATOM 2535 N N . LYS A 1 309 ? 10.066 -3.387 -33.694 1.00 83.81 309 LYS A N 1
ATOM 2536 C CA . LYS A 1 309 ? 9.545 -4.541 -32.958 1.00 83.81 309 LYS A CA 1
ATOM 2537 C C . LYS A 1 309 ? 9.686 -4.322 -31.461 1.00 83.81 309 LYS A C 1
ATOM 2539 O O . LYS A 1 309 ? 10.745 -3.900 -31.004 1.00 83.81 309 LYS A O 1
ATOM 2544 N N . PHE A 1 310 ? 8.629 -4.638 -30.720 1.00 83.44 310 PHE A N 1
ATOM 2545 C CA . PHE A 1 310 ? 8.692 -4.710 -29.266 1.00 83.44 310 PHE A CA 1
ATOM 2546 C C . PHE A 1 310 ? 9.476 -5.945 -28.850 1.00 83.44 310 PHE A C 1
ATOM 2548 O O . PHE A 1 310 ? 9.190 -7.052 -29.309 1.00 83.44 310 PHE A O 1
ATOM 2555 N N . GLU A 1 311 ? 10.440 -5.749 -27.963 1.00 84.88 311 GLU A N 1
ATOM 2556 C CA . GLU A 1 311 ? 11.072 -6.854 -27.257 1.00 84.88 311 GLU A CA 1
ATOM 2557 C C . GLU A 1 311 ? 10.131 -7.395 -26.165 1.00 84.88 311 GLU A C 1
ATOM 2559 O O . GLU A 1 311 ? 9.316 -6.672 -25.577 1.00 84.88 311 GLU A O 1
ATOM 2564 N N . GLU A 1 312 ? 10.213 -8.700 -25.913 1.00 80.88 312 GLU A N 1
ATOM 2565 C CA . GLU A 1 312 ? 9.402 -9.366 -24.893 1.00 80.88 312 GLU A CA 1
ATOM 2566 C C . GLU A 1 312 ? 9.905 -9.037 -23.479 1.00 80.88 312 GLU A C 1
ATOM 2568 O O . GLU A 1 312 ? 11.112 -8.920 -23.244 1.00 80.88 312 GLU A O 1
ATOM 2573 N N . LYS A 1 313 ? 8.983 -8.935 -22.508 1.00 78.56 313 LYS A N 1
ATOM 2574 C CA . LYS A 1 313 ? 9.356 -8.806 -21.090 1.00 78.56 313 LYS A CA 1
ATOM 2575 C C . LYS A 1 313 ? 10.029 -10.102 -20.648 1.00 78.56 313 LYS A C 1
ATOM 2577 O O . LYS A 1 313 ? 9.394 -11.143 -20.530 1.00 78.56 313 LYS A O 1
ATOM 2582 N N . VAL A 1 314 ? 11.326 -10.023 -20.364 1.00 72.06 314 VAL A N 1
ATOM 2583 C CA . VAL A 1 314 ? 12.130 -11.167 -19.896 1.00 72.06 314 VAL A CA 1
ATOM 2584 C C . VAL A 1 314 ? 12.025 -11.394 -18.384 1.00 72.06 314 VAL A C 1
ATOM 2586 O O . VAL A 1 314 ? 12.640 -12.316 -17.850 1.00 72.06 314 VAL A O 1
ATOM 2589 N N . CYS A 1 315 ? 11.297 -10.536 -17.669 1.00 71.62 315 CYS A N 1
ATOM 2590 C CA . CYS A 1 315 ? 11.189 -10.560 -16.219 1.00 71.62 315 CYS A CA 1
ATOM 2591 C C . CYS A 1 315 ? 9.720 -10.632 -15.773 1.00 71.62 315 CYS A C 1
ATOM 2593 O O . CYS A 1 315 ? 8.871 -9.993 -16.383 1.00 71.62 315 CYS A O 1
ATOM 2595 N N . GLY A 1 316 ? 9.431 -11.390 -14.708 1.00 78.94 316 GLY A N 1
ATOM 2596 C CA . GLY A 1 316 ? 8.081 -11.455 -14.122 1.00 78.94 316 GLY A CA 1
ATOM 2597 C C . GLY A 1 316 ? 7.693 -10.190 -13.344 1.00 78.94 316 GLY A C 1
ATOM 2598 O O . GLY A 1 316 ? 8.502 -9.269 -13.234 1.00 78.94 316 GLY A O 1
ATOM 2599 N N . ASP A 1 317 ? 6.519 -10.199 -12.714 1.00 80.00 317 ASP A N 1
ATOM 2600 C CA . ASP A 1 317 ? 5.828 -9.012 -12.159 1.00 80.00 317 ASP A CA 1
ATOM 2601 C C . ASP A 1 317 ? 6.447 -8.386 -10.892 1.00 80.00 317 ASP A C 1
ATOM 2603 O O . ASP A 1 317 ? 5.915 -7.434 -10.322 1.00 80.00 317 ASP A O 1
ATOM 2607 N N . GLY A 1 318 ? 7.594 -8.904 -10.449 1.00 85.69 318 GLY A N 1
ATOM 2608 C CA . GLY A 1 318 ? 8.319 -8.406 -9.279 1.00 85.69 318 GLY A CA 1
ATOM 2609 C C . GLY A 1 318 ? 7.894 -9.073 -7.962 1.00 85.69 318 GLY A C 1
ATOM 2610 O O . GLY A 1 318 ? 7.168 -10.072 -7.977 1.00 85.69 318 GLY A O 1
ATOM 2611 N N . PRO A 1 319 ? 8.411 -8.587 -6.819 1.00 92.69 319 PRO A N 1
ATOM 2612 C CA . PRO A 1 319 ? 8.036 -9.083 -5.495 1.00 92.69 319 PRO A CA 1
ATOM 2613 C C . PRO A 1 319 ? 6.557 -8.822 -5.189 1.00 92.69 319 PRO A C 1
ATOM 2615 O O . PRO A 1 319 ? 6.012 -7.799 -5.584 1.00 92.69 319 PRO A O 1
ATOM 2618 N N . GLN A 1 320 ? 5.920 -9.738 -4.463 1.00 93.00 320 GLN A N 1
ATOM 2619 C CA . GLN A 1 320 ? 4.518 -9.619 -4.060 1.00 93.00 320 GLN A CA 1
ATOM 2620 C C . GLN A 1 320 ? 4.448 -9.437 -2.545 1.00 93.00 320 GLN A C 1
ATOM 2622 O O . GLN A 1 320 ? 4.832 -10.336 -1.796 1.00 93.00 320 GLN A O 1
ATOM 2627 N N . LEU A 1 321 ? 3.976 -8.271 -2.099 1.00 94.19 321 LEU A N 1
ATOM 2628 C CA . LEU A 1 321 ? 3.879 -7.939 -0.675 1.00 94.19 321 LEU A CA 1
ATOM 2629 C C . LEU A 1 321 ? 2.862 -8.825 0.063 1.00 94.19 321 LEU A C 1
ATOM 2631 O O . LEU A 1 321 ? 3.093 -9.185 1.211 1.00 94.19 321 LEU A O 1
ATOM 2635 N N . SER A 1 322 ? 1.780 -9.231 -0.605 1.00 94.06 322 SER A N 1
ATOM 2636 C CA . SER A 1 322 ? 0.763 -10.130 -0.041 1.00 94.06 322 SER A CA 1
ATOM 2637 C C . SER A 1 322 ? 1.363 -11.447 0.454 1.00 94.06 322 SER A C 1
ATOM 2639 O O . SER A 1 322 ? 1.141 -11.834 1.595 1.00 94.06 322 SER A O 1
ATOM 2641 N N . ILE A 1 323 ? 2.211 -12.076 -0.365 1.00 93.56 323 ILE A N 1
ATOM 2642 C CA . ILE A 1 323 ? 2.906 -13.321 -0.008 1.00 93.56 323 ILE A CA 1
ATOM 2643 C C . ILE A 1 323 ? 3.819 -13.098 1.205 1.00 93.56 323 ILE A C 1
ATOM 2645 O O . ILE A 1 323 ? 3.902 -13.950 2.084 1.00 93.56 323 ILE A O 1
ATOM 2649 N N . MET A 1 324 ? 4.476 -11.934 1.294 1.00 93.81 324 MET A N 1
ATOM 2650 C CA . MET A 1 324 ? 5.319 -11.618 2.451 1.00 93.81 324 MET A CA 1
ATOM 2651 C C . MET A 1 324 ? 4.512 -11.537 3.750 1.00 93.81 324 MET A C 1
ATOM 2653 O O . MET A 1 324 ? 4.997 -11.997 4.777 1.00 93.81 324 MET A O 1
ATOM 2657 N N . PHE A 1 325 ? 3.291 -10.997 3.719 1.00 94.31 325 PHE A N 1
ATOM 2658 C CA . PHE A 1 325 ? 2.427 -10.959 4.904 1.00 94.31 325 PHE A CA 1
ATOM 2659 C C . PHE A 1 325 ? 1.946 -12.339 5.347 1.00 94.31 325 PHE A C 1
ATOM 2661 O O . PHE A 1 325 ? 1.856 -12.591 6.552 1.00 94.31 325 PHE A O 1
ATOM 2668 N N . ASP A 1 326 ? 1.665 -13.227 4.397 1.00 93.31 326 ASP A N 1
ATOM 2669 C CA . ASP A 1 326 ? 1.267 -14.602 4.698 1.00 93.31 326 ASP A CA 1
ATOM 2670 C C . ASP A 1 326 ? 2.423 -15.387 5.345 1.00 93.31 326 ASP A C 1
ATOM 2672 O O . ASP A 1 326 ? 2.215 -16.141 6.299 1.00 93.31 326 ASP A O 1
ATOM 2676 N N . ASP A 1 327 ? 3.654 -15.158 4.879 1.00 94.56 327 ASP A N 1
ATOM 2677 C CA . ASP A 1 327 ? 4.854 -15.848 5.363 1.00 94.56 327 ASP A CA 1
ATOM 2678 C C . ASP A 1 327 ? 5.467 -15.224 6.638 1.00 94.56 327 ASP A C 1
ATOM 2680 O O . ASP A 1 327 ? 6.213 -15.898 7.368 1.00 94.56 327 ASP A O 1
ATOM 2684 N N . ASP A 1 328 ? 5.185 -13.950 6.944 1.00 96.06 328 ASP A N 1
ATOM 2685 C CA . ASP A 1 328 ? 5.775 -13.250 8.090 1.00 96.06 328 ASP A CA 1
ATOM 2686 C C . ASP A 1 328 ? 5.181 -13.710 9.432 1.00 96.06 328 ASP A C 1
ATOM 2688 O O . ASP A 1 328 ? 4.242 -13.142 9.995 1.00 96.06 328 ASP A O 1
ATOM 2692 N N . ARG A 1 329 ? 5.831 -14.715 10.027 1.00 95.88 329 ARG A N 1
ATOM 2693 C CA . ARG A 1 329 ? 5.509 -15.230 11.367 1.00 95.88 329 ARG A CA 1
ATOM 2694 C C . ARG A 1 329 ? 5.537 -14.170 12.467 1.00 95.88 329 ARG A C 1
ATOM 2696 O O . ARG A 1 329 ? 4.844 -14.340 13.469 1.00 95.88 329 ARG A O 1
ATOM 2703 N N . HIS A 1 330 ? 6.358 -13.129 12.342 1.00 95.50 330 HIS A N 1
ATOM 2704 C CA . HIS A 1 330 ? 6.418 -12.068 13.340 1.00 95.50 330 HIS A CA 1
ATOM 2705 C C . HIS A 1 330 ? 5.159 -11.203 13.278 1.00 95.50 330 HIS A C 1
ATOM 2707 O O . HIS A 1 330 ? 4.512 -11.017 14.309 1.00 95.50 330 HIS A O 1
ATOM 2713 N N . LEU A 1 331 ? 4.760 -10.764 12.082 1.00 94.44 331 LEU A N 1
ATOM 2714 C CA . LEU A 1 331 ? 3.502 -10.044 11.879 1.00 94.44 331 LEU A CA 1
ATOM 2715 C C . LEU A 1 331 ? 2.302 -10.864 12.370 1.00 94.44 331 LEU A C 1
ATOM 2717 O O . LEU A 1 331 ? 1.505 -10.370 13.168 1.00 94.44 331 LEU A O 1
ATOM 2721 N N . GLN A 1 332 ? 2.222 -12.142 11.984 1.00 95.44 332 GLN A N 1
ATOM 2722 C CA . GLN A 1 332 ? 1.147 -13.039 12.427 1.00 95.44 332 GLN A CA 1
ATOM 2723 C C . GLN A 1 332 ? 1.107 -13.184 13.957 1.00 95.44 332 GLN A C 1
ATOM 2725 O O . GLN A 1 332 ? 0.032 -13.212 14.559 1.00 95.44 332 GLN A O 1
ATOM 2730 N N . LYS A 1 333 ? 2.273 -13.214 14.617 1.00 96.50 333 LYS A N 1
ATOM 2731 C CA . LYS A 1 333 ? 2.368 -13.247 16.082 1.00 96.50 333 LYS A CA 1
ATOM 2732 C C . LYS A 1 333 ? 1.859 -11.956 16.728 1.00 96.50 333 LYS A C 1
ATOM 2734 O O . LYS A 1 333 ? 1.160 -12.038 17.732 1.00 96.50 333 LYS A O 1
ATOM 2739 N N . ILE A 1 334 ? 2.187 -10.785 16.179 1.00 95.25 334 ILE A N 1
ATOM 2740 C CA . ILE A 1 334 ? 1.687 -9.501 16.700 1.00 95.25 334 ILE A CA 1
ATOM 2741 C C . ILE A 1 334 ? 0.161 -9.447 16.575 1.00 95.25 334 ILE A C 1
ATOM 2743 O O . ILE A 1 334 ? -0.513 -9.149 17.557 1.00 95.25 334 ILE A O 1
ATOM 2747 N N . ILE A 1 335 ? -0.388 -9.799 15.408 1.00 93.44 335 ILE A N 1
ATOM 2748 C CA . ILE A 1 335 ? -1.842 -9.825 15.178 1.00 93.44 335 ILE A CA 1
ATOM 2749 C C . ILE A 1 335 ? -2.525 -10.790 16.155 1.00 93.44 335 ILE A C 1
ATOM 2751 O O . ILE A 1 335 ? -3.552 -10.456 16.744 1.00 93.44 335 ILE A O 1
ATOM 2755 N N . HIS A 1 336 ? -1.941 -11.971 16.372 1.00 94.31 336 HIS A N 1
ATOM 2756 C CA . HIS A 1 336 ? -2.453 -12.922 17.354 1.00 94.31 336 HIS A CA 1
ATOM 2757 C C . HIS A 1 336 ? -2.428 -12.354 18.780 1.00 94.31 336 HIS A C 1
ATOM 2759 O O . HIS A 1 336 ? -3.426 -12.458 19.485 1.00 94.31 336 HIS A O 1
ATOM 2765 N N . ASN A 1 337 ? -1.333 -11.707 19.192 1.00 93.94 337 ASN A N 1
ATOM 2766 C CA . ASN A 1 337 ? -1.232 -11.086 20.513 1.00 93.94 337 ASN A CA 1
ATOM 2767 C C . ASN A 1 337 ? -2.284 -9.990 20.722 1.00 93.94 337 ASN A C 1
ATOM 2769 O O . ASN A 1 337 ? -2.847 -9.916 21.806 1.00 93.94 337 ASN A O 1
ATOM 2773 N N . ILE A 1 338 ? -2.576 -9.176 19.699 1.00 91.25 338 ILE A N 1
ATOM 2774 C CA . ILE A 1 338 ? -3.646 -8.167 19.767 1.00 91.25 338 ILE A CA 1
ATOM 2775 C C . ILE A 1 338 ? -4.993 -8.845 20.036 1.00 91.25 338 ILE A C 1
ATOM 2777 O O . ILE A 1 338 ? -5.715 -8.421 20.931 1.00 91.25 338 ILE A O 1
ATOM 2781 N N . ARG A 1 339 ? -5.311 -9.929 19.317 1.00 90.12 339 ARG A N 1
ATOM 2782 C CA . ARG A 1 339 ? -6.558 -10.682 19.538 1.00 90.12 339 ARG A CA 1
ATOM 2783 C C . ARG A 1 339 ? -6.647 -11.267 20.945 1.00 90.12 339 ARG A C 1
ATOM 2785 O O . ARG A 1 339 ? -7.715 -11.238 21.535 1.00 90.12 339 ARG A O 1
ATOM 2792 N N . VAL A 1 340 ? -5.536 -11.785 21.471 1.00 89.44 340 VAL A N 1
ATOM 2793 C CA . VAL A 1 340 ? -5.476 -12.340 22.833 1.00 89.44 340 VAL A CA 1
ATOM 2794 C C . VAL A 1 340 ? -5.607 -11.252 23.896 1.00 89.44 340 VAL A C 1
ATOM 2796 O O . VAL A 1 340 ? -6.183 -11.518 24.930 1.00 89.44 340 VAL A O 1
ATOM 2799 N N . ILE A 1 341 ? -5.081 -10.049 23.661 1.00 85.75 341 ILE A N 1
ATOM 2800 C CA . ILE A 1 341 ? -5.147 -8.922 24.607 1.00 85.75 341 ILE A CA 1
ATOM 2801 C C . ILE A 1 341 ? -6.555 -8.338 24.742 1.00 85.75 341 ILE A C 1
ATOM 2803 O O . ILE A 1 341 ? -6.882 -7.765 25.776 1.00 85.75 341 ILE A O 1
ATOM 2807 N N . ILE A 1 342 ? -7.362 -8.439 23.687 1.00 79.88 342 ILE A N 1
ATOM 2808 C CA . ILE A 1 342 ? -8.736 -7.927 23.678 1.00 79.88 342 ILE A CA 1
ATOM 2809 C C . ILE A 1 342 ? -9.699 -8.880 24.413 1.00 79.88 342 ILE A C 1
ATOM 2811 O O . ILE A 1 342 ? -10.780 -8.448 24.803 1.00 79.88 342 ILE A O 1
ATOM 2815 N N . HIS A 1 343 ? -9.300 -10.139 24.622 1.00 70.94 343 HIS A N 1
ATOM 2816 C CA . HIS A 1 343 ? -10.054 -11.172 25.337 1.00 70.94 343 HIS A CA 1
ATOM 2817 C C . HIS A 1 343 ? -9.527 -11.334 26.773 1.00 70.94 343 HIS A C 1
ATOM 2819 O O . HIS A 1 343 ? -10.335 -11.683 27.668 1.00 70.94 343 HIS A O 1
#

Secondary structure (DSSP, 8-state):
-----------------------PPPP--------------------TTSTTHHHHHHHHHHHHHHHHHHHHHHHHHHHHHHHHHHHHHHHHHHTT---S-TTTS----------SS----TTS--S---TT----SS--HHHHHHHHHHHHHHHHHHHHHHHHHHHHHHHHHHHHHHHHHHHHHHHHHTSPPHHHHHHHHHHHHHHHTTS-HHHHHHHHHHHHHHHHHHHHHHHH----------PPPS---EEEE-SS-EEEES-HHHHHHHHHHHHHHHHHHHHTS--STT-GGGHHHHS-EETTEEPP--S-S---HHHHHHH-HHHHHHHHHHHHHH-